Protein AF-A0A256Z730-F1 (afdb_monomer_lite)

Foldseek 3Di:
DDDDPPVVVVVVVVVVVVVVVVVVVPPPPCPPPPPQPAAQWDWVVPVDQEDEFEPKDWPDFLLDQDDPDDDQDFDWDQDPVGDTDRDRDPDPDDDDDDDDDPPPSQRAQWIWMDGPVWKIKIKRHDCVSSQWQKKWKKKWKWFAPDALVQFPDWDDDPPWIWTQGPVRDIDTIDTPDIHIYIQGHIWMWMKGFASGMKMKMWMWTAGPVRDIDIDIDIDHRIDTPITTRDPSHYYHYDD

Radius of gyration: 25.44 Å; chains: 1; bounding box: 56×88×53 Å

Secondary structure (DSSP, 8-state):
----SSHHHHHHHHHHHHHHHHHHHH-----------EES-EEESTT--EE--BS-EEEEETTSPPP---------EEPTTS-EE-----------S--S-TT-----SEEEEEETTTEEEEEE--TTTTTEEEEEEEEEEEE-SS-GGGEEEEEEETTEEEEEETTS-EEEPEEEEEEEEEESS-EEEEEEEEEEEEEEEEEEEEETTS-EEEEEEEEEEEEEEEEEESTT-EE--B-

Structure (mmCIF, N/CA/C/O backbone):
data_AF-A0A256Z730-F1
#
_entry.id   AF-A0A256Z730-F1
#
loop_
_atom_site.group_PDB
_atom_site.id
_atom_site.type_symbol
_atom_site.label_atom_id
_atom_site.label_alt_id
_atom_site.label_comp_id
_atom_site.label_asym_id
_atom_site.label_entity_id
_atom_site.label_seq_id
_atom_site.pdbx_PDB_ins_code
_atom_site.Cartn_x
_atom_site.Cartn_y
_atom_site.Cartn_z
_atom_site.occupancy
_atom_site.B_iso_or_equiv
_atom_site.auth_seq_id
_atom_site.auth_comp_id
_atom_site.auth_asym_id
_atom_site.auth_atom_id
_atom_site.pdbx_PDB_model_num
ATOM 1 N N . MET A 1 1 ? 39.102 67.933 14.658 1.00 46.78 1 MET A N 1
ATOM 2 C CA . MET A 1 1 ? 37.916 67.490 13.884 1.00 46.78 1 MET A CA 1
ATOM 3 C C . MET A 1 1 ? 38.359 66.491 12.827 1.00 46.78 1 MET A C 1
ATOM 5 O O . MET A 1 1 ? 39.204 66.878 12.034 1.00 46.78 1 MET A O 1
ATOM 9 N N . LYS A 1 2 ? 37.808 65.265 12.838 1.00 46.75 2 LYS A N 1
ATOM 10 C CA . LYS A 1 2 ? 37.650 64.299 11.716 1.00 46.75 2 LYS A CA 1
ATOM 11 C C . LYS A 1 2 ? 37.815 62.847 12.193 1.00 46.75 2 LYS A C 1
ATOM 13 O O . LYS A 1 2 ? 38.790 62.191 11.877 1.00 46.75 2 LYS A O 1
ATOM 18 N N . TYR A 1 3 ? 36.817 62.353 12.919 1.00 44.09 3 TYR A N 1
ATOM 19 C CA . TYR A 1 3 ? 36.478 60.926 12.969 1.00 44.09 3 TYR A CA 1
ATOM 20 C C . TYR A 1 3 ? 34.961 60.837 13.143 1.00 44.09 3 TYR A C 1
ATOM 22 O O . TYR A 1 3 ? 34.456 60.729 14.254 1.00 44.09 3 TYR A O 1
ATOM 30 N N . LYS A 1 4 ? 34.210 61.013 12.050 1.00 47.47 4 LYS A N 1
ATOM 31 C CA . LYS A 1 4 ? 32.749 60.816 12.064 1.00 47.47 4 LYS A CA 1
ATOM 32 C C . LYS A 1 4 ? 32.175 60.198 10.786 1.00 47.47 4 LYS A C 1
ATOM 34 O O . LYS A 1 4 ? 30.964 60.191 10.623 1.00 47.47 4 LYS A O 1
ATOM 39 N N . THR A 1 5 ? 33.008 59.632 9.910 1.00 51.56 5 THR A N 1
ATOM 40 C CA . THR A 1 5 ? 32.547 59.231 8.564 1.00 51.56 5 THR A CA 1
ATOM 41 C C . THR A 1 5 ? 32.758 57.758 8.207 1.00 51.56 5 THR A C 1
ATOM 43 O O . THR A 1 5 ? 32.550 57.396 7.059 1.00 51.56 5 THR A O 1
ATOM 46 N N . ILE A 1 6 ? 33.131 56.887 9.155 1.00 50.41 6 ILE A N 1
ATOM 47 C CA . ILE A 1 6 ? 33.360 55.453 8.855 1.00 50.41 6 ILE A CA 1
ATOM 48 C C . ILE A 1 6 ? 32.321 54.525 9.517 1.00 50.41 6 ILE A C 1
ATOM 50 O O . ILE A 1 6 ? 32.085 53.428 9.027 1.00 50.41 6 ILE A O 1
ATOM 54 N N . ALA A 1 7 ? 31.592 54.974 10.544 1.00 47.31 7 ALA A N 1
ATOM 55 C CA . ALA A 1 7 ? 30.603 54.127 11.229 1.00 47.31 7 ALA A CA 1
ATOM 56 C C . ALA A 1 7 ? 29.232 54.026 10.522 1.00 47.31 7 ALA A C 1
ATOM 58 O O . ALA A 1 7 ? 28.457 53.126 10.820 1.00 47.31 7 ALA A O 1
ATOM 59 N N . ILE A 1 8 ? 28.917 54.930 9.586 1.00 49.28 8 ILE A N 1
ATOM 60 C CA . ILE A 1 8 ? 27.605 54.949 8.906 1.00 49.28 8 ILE A CA 1
ATOM 61 C C . ILE A 1 8 ? 27.566 53.934 7.748 1.00 49.28 8 ILE A C 1
ATOM 63 O O . ILE A 1 8 ? 26.514 53.380 7.445 1.00 49.28 8 ILE A O 1
ATOM 67 N N . SER A 1 9 ? 28.722 53.630 7.146 1.00 53.44 9 SER A N 1
ATOM 68 C CA . SER A 1 9 ? 28.821 52.730 5.988 1.00 53.44 9 SER A CA 1
ATOM 69 C C . SER A 1 9 ? 28.565 51.264 6.354 1.00 53.44 9 SER A C 1
ATOM 71 O O . SER A 1 9 ? 27.817 50.573 5.669 1.00 53.44 9 SER A O 1
ATOM 73 N N . THR A 1 10 ? 29.108 50.790 7.479 1.00 54.19 10 THR A N 1
ATOM 74 C CA . THR A 1 10 ? 28.955 49.387 7.899 1.00 54.19 10 THR A CA 1
ATOM 75 C C . THR A 1 10 ? 27.554 49.078 8.416 1.00 54.19 10 THR A C 1
ATOM 77 O O . THR A 1 10 ? 27.024 48.007 8.131 1.00 54.19 10 THR A O 1
ATOM 80 N N . VAL A 1 11 ? 26.919 50.024 9.115 1.00 57.00 11 VAL A N 1
ATOM 81 C CA . VAL A 1 11 ? 25.537 49.869 9.594 1.00 57.00 11 VAL A CA 1
ATOM 82 C C . VAL A 1 11 ? 24.549 49.925 8.428 1.00 57.00 11 VAL A C 1
ATOM 84 O O . VAL A 1 11 ? 23.643 49.100 8.369 1.00 57.00 11 VAL A O 1
ATOM 87 N N . ALA A 1 12 ? 24.753 50.819 7.453 1.00 57.66 12 ALA A N 1
ATOM 88 C CA . ALA A 1 12 ? 23.926 50.858 6.248 1.00 57.66 12 ALA A CA 1
ATOM 89 C C . ALA A 1 12 ? 24.064 49.576 5.409 1.00 57.66 12 ALA A C 1
ATOM 91 O O . ALA A 1 12 ? 23.061 49.063 4.918 1.00 57.66 12 ALA A O 1
ATOM 92 N N . LEU A 1 13 ? 25.275 49.016 5.300 1.00 56.59 13 LEU A N 1
ATOM 93 C CA . LEU A 1 13 ? 25.513 47.759 4.586 1.00 56.59 13 LEU A CA 1
ATOM 94 C C . LEU A 1 13 ? 24.851 46.562 5.289 1.00 56.59 13 LEU A C 1
ATOM 96 O O . LEU A 1 13 ? 24.272 45.717 4.616 1.00 56.59 13 LEU A O 1
ATOM 100 N N . LEU A 1 14 ? 24.882 46.519 6.626 1.00 57.41 14 LEU A N 1
ATOM 101 C CA . LEU A 1 14 ? 24.212 45.488 7.430 1.00 57.41 14 LEU A CA 1
ATOM 102 C C . LEU A 1 14 ? 22.683 45.580 7.362 1.00 57.41 14 LEU A C 1
ATOM 104 O O . LEU A 1 14 ? 22.010 44.558 7.294 1.00 57.41 14 LEU A O 1
ATOM 108 N N . VAL A 1 15 ? 22.120 46.789 7.351 1.00 60.12 15 VAL A N 1
ATOM 109 C CA . VAL A 1 15 ? 20.670 46.977 7.199 1.00 60.12 15 VAL A CA 1
ATOM 110 C C . VAL A 1 15 ? 20.228 46.611 5.780 1.00 60.12 15 VAL A C 1
ATOM 112 O O . VAL A 1 15 ? 19.200 45.961 5.613 1.00 60.12 15 VAL A O 1
ATOM 115 N N . LEU A 1 16 ? 21.024 46.941 4.758 1.00 58.66 16 LEU A N 1
ATOM 116 C CA . LEU A 1 16 ? 20.715 46.588 3.373 1.00 58.66 16 LEU A CA 1
ATOM 117 C C . LEU A 1 16 ? 20.786 45.071 3.133 1.00 58.66 16 LEU A C 1
ATOM 119 O O . LEU A 1 16 ? 19.913 44.525 2.462 1.00 58.66 16 LEU A O 1
ATOM 123 N N . THR A 1 17 ? 21.763 44.366 3.715 1.00 58.41 17 THR A N 1
ATOM 124 C CA . THR A 1 17 ? 21.818 42.897 3.639 1.00 58.41 17 THR A CA 1
ATOM 125 C C . THR A 1 17 ? 20.677 42.244 4.411 1.00 58.41 17 THR A C 1
ATOM 127 O O . THR A 1 17 ? 20.104 41.279 3.912 1.00 58.41 17 THR A O 1
ATOM 130 N N . LEU A 1 18 ? 20.265 42.791 5.560 1.00 54.62 18 LEU A N 1
ATOM 131 C CA . LEU A 1 18 ? 19.100 42.290 6.297 1.00 54.62 18 LEU A CA 1
ATOM 132 C C . LEU A 1 18 ? 17.792 42.486 5.512 1.00 54.62 18 LEU A C 1
ATOM 134 O O . LEU A 1 18 ? 16.937 41.601 5.519 1.00 54.62 18 LEU A O 1
ATOM 138 N N . ILE A 1 19 ? 17.648 43.607 4.795 1.00 57.28 19 ILE A N 1
ATOM 139 C CA . ILE A 1 19 ? 16.495 43.887 3.922 1.00 57.28 19 ILE A CA 1
ATOM 140 C C . ILE A 1 19 ? 16.489 42.953 2.706 1.00 57.28 19 ILE A C 1
ATOM 142 O O . ILE A 1 19 ? 15.439 42.437 2.345 1.00 57.28 19 ILE A O 1
ATOM 146 N N . ILE A 1 20 ? 17.645 42.669 2.101 1.00 57.22 20 ILE A N 1
ATOM 147 C CA . ILE A 1 20 ? 17.745 41.726 0.975 1.00 57.22 20 ILE A CA 1
ATOM 148 C C . ILE A 1 20 ? 17.454 40.290 1.432 1.00 57.22 20 ILE A C 1
ATOM 150 O O . ILE A 1 20 ? 16.717 39.582 0.752 1.00 57.22 20 ILE A O 1
ATOM 154 N N . VAL A 1 21 ? 17.953 39.869 2.600 1.00 52.44 21 VAL A N 1
ATOM 155 C CA . VAL A 1 21 ? 17.652 38.544 3.168 1.00 52.44 21 VAL A CA 1
ATOM 156 C C . VAL A 1 21 ? 16.172 38.435 3.530 1.00 52.44 21 VAL A C 1
ATOM 158 O O . VAL A 1 21 ? 15.560 37.417 3.227 1.00 52.44 21 VAL A O 1
ATOM 161 N N . THR A 1 22 ? 15.552 39.475 4.093 1.00 51.75 22 THR A N 1
ATOM 162 C CA . THR A 1 22 ? 14.108 39.460 4.388 1.00 51.75 22 THR A CA 1
ATOM 163 C C . THR A 1 22 ? 13.237 39.559 3.135 1.00 51.75 22 THR A C 1
ATOM 165 O O . THR A 1 22 ? 12.213 38.885 3.090 1.00 51.75 22 THR A O 1
ATOM 168 N N . LEU A 1 23 ? 13.644 40.284 2.084 1.00 45.38 23 LEU A N 1
ATOM 169 C CA . LEU A 1 23 ? 12.932 40.279 0.797 1.00 45.38 23 LEU 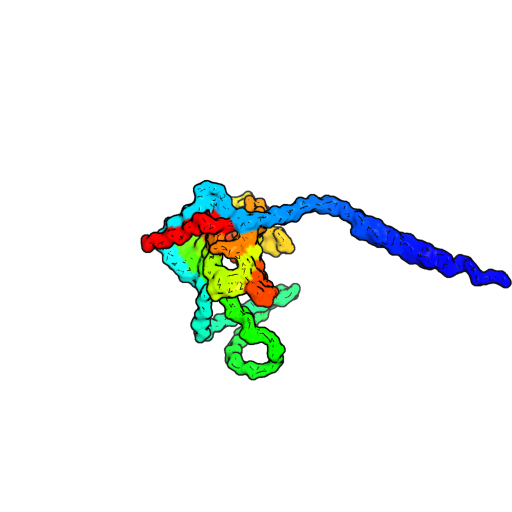A CA 1
ATOM 170 C C . LEU A 1 23 ? 13.066 38.938 0.062 1.00 45.38 23 LEU A C 1
ATOM 172 O O . LEU A 1 23 ? 12.069 38.462 -0.468 1.00 45.38 23 LEU A O 1
ATOM 176 N N . LEU A 1 24 ? 14.244 38.304 0.069 1.00 45.72 24 LEU A N 1
ATOM 177 C CA . LEU A 1 24 ? 14.454 36.974 -0.526 1.00 45.72 24 LEU A CA 1
ATOM 178 C C . LEU A 1 24 ? 13.774 35.855 0.278 1.00 45.72 24 LEU A C 1
ATOM 180 O O . LEU A 1 24 ? 13.387 34.843 -0.297 1.00 45.72 24 LEU A O 1
ATOM 184 N N . SER A 1 25 ? 13.587 36.049 1.586 1.00 43.28 25 SER A N 1
ATOM 185 C CA . SER A 1 25 ? 12.808 35.137 2.437 1.00 43.28 25 SER A CA 1
ATOM 186 C C . SER A 1 25 ? 11.291 35.330 2.295 1.00 43.28 25 SER A C 1
ATOM 188 O O . SER A 1 25 ? 10.542 34.403 2.584 1.00 43.28 25 SER A O 1
ATOM 190 N N . ASN A 1 26 ? 10.830 36.511 1.851 1.00 36.03 26 ASN A N 1
ATOM 191 C CA . ASN A 1 26 ? 9.407 36.827 1.638 1.00 36.03 26 ASN A CA 1
ATOM 192 C C . ASN A 1 26 ? 8.955 36.721 0.179 1.00 36.03 26 ASN A C 1
ATOM 194 O O . ASN A 1 26 ? 7.754 36.751 -0.095 1.00 36.03 26 ASN A O 1
ATOM 198 N N . THR A 1 27 ? 9.871 36.538 -0.769 1.00 33.91 27 THR A N 1
ATOM 199 C CA . THR A 1 27 ? 9.520 35.948 -2.055 1.00 33.91 27 THR A CA 1
ATOM 200 C C . THR A 1 27 ? 9.245 34.468 -1.835 1.00 33.91 27 THR A C 1
ATOM 202 O O . THR A 1 27 ? 10.110 33.620 -2.041 1.00 33.91 27 THR A O 1
ATOM 205 N N . SER A 1 28 ? 8.010 34.172 -1.427 1.00 32.53 28 SER A N 1
ATOM 206 C CA . SER A 1 28 ? 7.320 32.942 -1.798 1.00 32.53 28 SER A CA 1
ATOM 207 C C . SER A 1 28 ? 7.431 32.817 -3.317 1.00 32.53 28 SER A C 1
ATOM 209 O O . SER A 1 28 ? 6.581 33.301 -4.068 1.00 32.53 28 SER A O 1
ATOM 211 N N . LEU A 1 29 ? 8.529 32.219 -3.783 1.00 33.34 29 LEU A N 1
ATOM 212 C CA . LEU A 1 29 ? 8.567 31.593 -5.087 1.00 33.34 29 LEU A CA 1
ATOM 213 C C . LEU A 1 29 ? 7.397 30.622 -5.036 1.00 33.34 29 LEU A C 1
ATOM 215 O O . LEU A 1 29 ? 7.392 29.736 -4.187 1.00 33.34 29 LEU A O 1
ATOM 219 N N . ASN A 1 30 ? 6.384 30.874 -5.859 1.00 33.28 30 ASN A N 1
ATOM 220 C CA . ASN A 1 30 ? 5.235 30.003 -6.037 1.00 33.28 30 ASN A CA 1
ATOM 221 C C . ASN A 1 30 ? 5.737 28.617 -6.465 1.00 33.28 30 ASN A C 1
ATOM 223 O O . ASN A 1 30 ? 5.751 28.280 -7.648 1.00 33.28 30 ASN A O 1
ATOM 227 N N . THR A 1 31 ? 6.166 27.806 -5.505 1.00 31.50 31 THR A N 1
ATOM 228 C CA . THR A 1 31 ? 5.991 26.372 -5.575 1.00 31.50 31 THR A CA 1
ATOM 229 C C . THR A 1 31 ? 4.489 26.179 -5.714 1.00 31.50 31 THR A C 1
ATOM 231 O O . THR A 1 31 ? 3.727 26.774 -4.944 1.00 31.50 31 THR A O 1
ATOM 234 N N . PRO A 1 32 ? 4.020 25.434 -6.727 1.00 32.50 32 PRO A N 1
ATOM 235 C CA . PRO A 1 32 ? 2.618 25.081 -6.759 1.00 32.50 32 PRO A CA 1
ATOM 236 C C . PRO A 1 32 ? 2.335 24.434 -5.408 1.00 32.50 32 PRO A C 1
ATOM 238 O O . PRO A 1 32 ? 3.072 23.540 -4.991 1.00 32.50 32 PRO A O 1
ATOM 241 N N . ASN A 1 33 ? 1.334 24.951 -4.696 1.00 34.59 33 ASN A N 1
ATOM 242 C CA . ASN A 1 33 ? 0.735 24.242 -3.584 1.00 34.59 33 ASN A CA 1
ATOM 243 C C . ASN A 1 33 ? 0.405 22.839 -4.110 1.00 34.59 33 ASN A C 1
ATOM 245 O O . ASN A 1 33 ? -0.638 22.638 -4.732 1.00 34.59 33 ASN A O 1
ATOM 249 N N . GLU A 1 34 ? 1.283 21.864 -3.866 1.00 39.31 34 GLU A N 1
ATOM 250 C CA . GLU A 1 34 ? 0.874 20.486 -3.663 1.00 39.31 34 GLU A CA 1
ATOM 251 C C . GLU A 1 34 ? 0.029 20.533 -2.394 1.00 39.31 34 GLU A C 1
ATOM 253 O O . GLU A 1 34 ? 0.491 20.231 -1.296 1.00 39.31 34 GLU A O 1
ATOM 258 N N . GLY A 1 35 ? -1.204 21.026 -2.526 1.00 34.59 35 GLY A N 1
ATOM 259 C CA . GLY A 1 35 ? -2.207 20.837 -1.507 1.00 34.59 35 GLY A CA 1
ATOM 260 C C . GLY A 1 35 ? -2.276 19.336 -1.316 1.00 34.59 35 GLY A C 1
ATOM 261 O O . GLY A 1 35 ? -2.732 18.622 -2.207 1.00 34.59 35 GLY A O 1
ATOM 262 N N . SER A 1 36 ? -1.753 18.838 -0.196 1.00 45.81 36 SER A N 1
ATOM 263 C CA . SER A 1 36 ? -2.068 17.488 0.223 1.00 45.81 36 SER A CA 1
ATOM 264 C C . SER A 1 36 ? -3.560 17.520 0.516 1.00 45.81 36 SER A C 1
ATOM 266 O O . SER A 1 36 ? -3.983 17.923 1.600 1.00 45.81 36 SER A O 1
ATOM 268 N N . CYS A 1 37 ? -4.371 17.195 -0.485 1.00 56.97 37 CYS A N 1
ATOM 269 C CA . CYS A 1 37 ? -5.758 16.854 -0.264 1.00 56.97 37 CYS A CA 1
ATOM 270 C C . CYS A 1 37 ? -5.715 15.610 0.620 1.00 56.97 37 CYS A C 1
ATOM 272 O O . CYS A 1 37 ? -5.462 14.507 0.142 1.00 56.97 37 CYS A O 1
ATOM 274 N N . SER A 1 38 ? -5.814 15.827 1.929 1.00 64.19 38 SER A N 1
ATOM 275 C CA . SER A 1 38 ? -6.042 14.760 2.883 1.00 64.19 38 SER A CA 1
ATOM 276 C C . SER A 1 38 ? -7.504 14.389 2.742 1.00 64.19 38 SER A C 1
ATOM 278 O O . SER A 1 38 ? -8.371 15.247 2.900 1.00 64.19 38 SER A O 1
ATOM 280 N N . PHE A 1 39 ? -7.766 13.139 2.399 1.00 80.69 39 PHE A N 1
ATOM 281 C CA . PHE A 1 39 ? -9.123 12.620 2.313 1.00 80.69 39 PHE A CA 1
ATOM 282 C C . PHE A 1 39 ? -9.490 11.938 3.630 1.00 80.69 39 PHE A C 1
ATOM 284 O O . PHE A 1 39 ? -8.641 11.287 4.239 1.00 80.69 39 PHE A O 1
ATOM 291 N N . ASP A 1 40 ? -10.742 12.069 4.057 1.00 81.62 40 ASP A N 1
ATOM 292 C CA . ASP A 1 40 ? -11.248 11.367 5.246 1.00 81.62 40 ASP A CA 1
ATOM 293 C C . ASP A 1 40 ? -11.648 9.919 4.934 1.00 81.62 40 ASP A C 1
ATOM 295 O O . ASP A 1 40 ? -11.699 9.077 5.826 1.00 81.62 40 ASP A O 1
ATOM 299 N N . SER A 1 41 ? -11.889 9.610 3.657 1.00 84.50 41 SER A N 1
ATOM 300 C CA . SER A 1 41 ? -12.022 8.243 3.168 1.00 84.50 41 SER A CA 1
ATOM 301 C C . SER A 1 41 ? -11.520 8.103 1.732 1.00 84.50 41 SER A C 1
ATOM 303 O O . SER A 1 41 ? -11.412 9.082 0.988 1.00 84.50 41 SER A O 1
ATOM 305 N N . LEU A 1 42 ? -11.164 6.877 1.340 1.00 88.94 42 LEU A N 1
ATOM 306 C CA . LEU A 1 42 ? -10.723 6.567 -0.022 1.00 88.94 42 LEU A CA 1
ATOM 307 C C . LEU A 1 42 ? -11.256 5.211 -0.476 1.00 88.94 42 LEU A C 1
ATOM 309 O O . LEU A 1 42 ? -10.948 4.186 0.127 1.00 88.94 42 LEU A O 1
ATOM 313 N N . ILE A 1 43 ? -11.986 5.212 -1.590 1.00 89.06 43 ILE A N 1
ATOM 314 C CA . ILE A 1 43 ? -12.423 4.006 -2.295 1.00 89.06 43 ILE A CA 1
ATOM 315 C C . ILE A 1 43 ? -11.879 4.082 -3.724 1.00 89.06 43 ILE A C 1
ATOM 317 O O . ILE A 1 43 ? -12.167 5.026 -4.462 1.00 89.06 43 ILE A O 1
ATOM 321 N N . TYR A 1 44 ? -11.072 3.098 -4.110 1.00 88.75 44 TYR A N 1
ATOM 322 C CA . TYR A 1 44 ? -10.449 3.005 -5.424 1.00 88.75 44 TYR A CA 1
ATOM 323 C C . TYR A 1 44 ? -10.491 1.558 -5.931 1.00 88.75 44 TYR A C 1
ATOM 325 O O . TYR A 1 44 ? -9.956 0.687 -5.248 1.00 88.75 44 TYR A O 1
ATOM 333 N N . PRO A 1 45 ? -11.049 1.295 -7.125 1.00 84.75 45 PRO A N 1
ATOM 334 C CA . PRO A 1 45 ? -11.922 2.198 -7.883 1.00 84.75 45 PRO A CA 1
ATOM 335 C C . PRO A 1 45 ? -13.214 2.518 -7.101 1.00 84.75 45 PRO A C 1
ATOM 337 O O . PRO A 1 45 ? -13.627 1.758 -6.232 1.00 84.75 45 PRO A O 1
ATOM 340 N N . SER A 1 46 ? -13.859 3.657 -7.380 1.00 82.00 46 SER A N 1
ATOM 341 C CA . SER A 1 46 ? -14.940 4.235 -6.548 1.00 82.00 46 SER A CA 1
ATOM 342 C C . SER A 1 46 ? -16.214 3.387 -6.404 1.00 82.00 46 SER A C 1
ATOM 344 O O . SER A 1 46 ? -17.094 3.727 -5.619 1.00 82.00 46 SER A O 1
ATOM 346 N N . ASN A 1 47 ? -16.334 2.293 -7.153 1.00 80.94 47 ASN A N 1
ATOM 347 C CA . ASN A 1 47 ? -17.487 1.396 -7.179 1.00 80.94 47 ASN A CA 1
ATOM 348 C C . ASN A 1 47 ? -17.285 0.092 -6.387 1.00 80.94 47 ASN A C 1
ATOM 350 O O . ASN A 1 47 ? -18.181 -0.749 -6.390 1.00 80.94 47 ASN A O 1
ATOM 354 N N . THR A 1 48 ? -16.136 -0.107 -5.739 1.00 82.12 48 THR A N 1
ATOM 355 C CA . THR A 1 48 ? -15.804 -1.375 -5.070 1.00 82.12 48 THR A CA 1
ATOM 356 C C . THR A 1 48 ? -15.500 -1.175 -3.591 1.00 82.12 48 THR A C 1
ATOM 358 O O . THR A 1 48 ? -14.406 -0.747 -3.224 1.00 82.12 48 THR A O 1
ATOM 361 N N . THR A 1 49 ? -16.459 -1.530 -2.736 1.00 83.50 49 THR A N 1
ATOM 362 C CA . THR A 1 49 ? -16.336 -1.453 -1.267 1.00 83.50 49 THR A CA 1
ATOM 363 C C . THR A 1 49 ? -16.208 -2.817 -0.591 1.00 83.50 49 THR A C 1
ATOM 365 O O . THR A 1 49 ? -15.782 -2.914 0.563 1.00 83.50 49 THR A O 1
ATOM 368 N N . THR A 1 50 ? -16.522 -3.885 -1.318 1.00 83.75 50 THR A N 1
ATOM 369 C CA . THR A 1 50 ? -16.444 -5.266 -0.843 1.00 83.75 50 THR A CA 1
ATOM 370 C C . THR A 1 50 ? -15.450 -6.042 -1.688 1.00 83.75 50 THR A C 1
ATOM 372 O O . THR A 1 50 ? -15.414 -5.882 -2.910 1.00 83.75 50 THR A O 1
ATOM 375 N N . ILE A 1 51 ? -14.650 -6.883 -1.040 1.00 84.94 51 ILE A N 1
ATOM 376 C CA . ILE A 1 51 ? -13.805 -7.860 -1.717 1.00 84.94 51 ILE A CA 1
ATOM 377 C C . ILE A 1 51 ? -13.857 -9.195 -0.980 1.00 84.94 51 ILE A C 1
ATOM 379 O O . ILE A 1 51 ? -13.815 -9.247 0.252 1.00 84.94 51 ILE A O 1
ATOM 383 N N . GLU A 1 52 ? -13.935 -10.265 -1.766 1.00 87.81 52 GLU A N 1
ATOM 384 C CA . GLU A 1 52 ? -14.027 -11.642 -1.284 1.00 87.81 52 GLU A CA 1
ATOM 385 C C . GLU A 1 52 ? -12.829 -12.454 -1.793 1.00 87.81 52 GLU A C 1
ATOM 387 O O . GLU A 1 52 ? -12.930 -13.156 -2.802 1.00 87.81 52 GLU A O 1
ATOM 392 N N . PRO A 1 53 ? -11.635 -12.289 -1.195 1.00 84.81 53 PRO A N 1
ATOM 393 C CA . PRO A 1 53 ? -10.484 -13.077 -1.593 1.00 84.81 53 PRO A CA 1
ATOM 394 C C . PRO A 1 53 ? -10.582 -14.506 -1.027 1.00 84.81 53 PRO A C 1
ATOM 396 O O . PRO A 1 53 ? -10.947 -14.716 0.132 1.00 84.81 53 PRO A O 1
ATOM 399 N N . THR A 1 54 ? -10.225 -15.482 -1.860 1.00 88.56 54 THR A N 1
ATOM 400 C CA . THR A 1 54 ? -10.183 -16.918 -1.534 1.00 88.56 54 THR A CA 1
ATOM 401 C C . THR A 1 54 ? -8.767 -17.363 -1.142 1.00 88.56 54 THR A C 1
ATOM 403 O O . THR A 1 54 ? -7.789 -16.649 -1.394 1.00 88.56 54 THR A O 1
ATOM 406 N N . ASP A 1 55 ? -8.649 -18.538 -0.512 1.00 88.94 55 ASP A N 1
ATOM 407 C CA . ASP A 1 55 ? -7.376 -19.196 -0.167 1.00 88.94 55 ASP A CA 1
ATOM 408 C C . ASP A 1 55 ? -6.370 -18.286 0.574 1.00 88.94 55 ASP A C 1
ATOM 410 O O . ASP A 1 55 ? -5.162 -18.290 0.305 1.00 88.94 55 ASP A O 1
ATOM 414 N N . CYS A 1 56 ? -6.858 -17.464 1.504 1.00 86.81 56 CYS A N 1
ATOM 415 C CA . CYS A 1 56 ? -6.025 -16.489 2.202 1.00 86.81 56 CYS A CA 1
ATOM 416 C C . CYS A 1 56 ? -5.272 -17.081 3.397 1.00 86.81 56 CYS A C 1
ATOM 418 O O . CYS A 1 56 ? -5.816 -17.824 4.215 1.00 86.81 56 CYS A O 1
ATOM 420 N N . ARG A 1 57 ? -4.008 -16.682 3.555 1.00 87.00 57 ARG A N 1
ATOM 421 C CA . ARG A 1 57 ? -3.155 -17.030 4.697 1.00 87.00 57 ARG A CA 1
ATOM 422 C C . ARG A 1 57 ? -2.549 -15.775 5.303 1.00 87.00 57 ARG A C 1
ATOM 424 O O . ARG A 1 57 ? -2.045 -14.920 4.579 1.00 87.00 57 ARG A O 1
ATOM 431 N N . VAL A 1 58 ? -2.562 -15.696 6.631 1.00 85.06 58 VAL A N 1
ATOM 432 C CA . VAL A 1 58 ? -1.919 -14.606 7.376 1.00 85.06 58 VAL A CA 1
ATOM 433 C C . VAL A 1 58 ? -0.403 -14.722 7.222 1.00 85.06 58 VAL A C 1
ATOM 435 O O . VAL A 1 58 ? 0.179 -15.750 7.570 1.00 85.06 58 VAL A O 1
ATOM 438 N N . LEU A 1 59 ? 0.229 -13.668 6.710 1.00 82.81 59 LEU A N 1
ATOM 439 C CA . LEU A 1 59 ? 1.683 -13.528 6.647 1.00 82.81 59 LEU A CA 1
ATOM 440 C C . LEU A 1 59 ? 2.218 -12.845 7.903 1.00 82.81 59 LEU A C 1
ATOM 442 O O . LEU A 1 59 ? 3.190 -13.301 8.503 1.00 82.81 59 LEU A O 1
ATOM 446 N N . ILE A 1 60 ? 1.571 -11.748 8.290 1.00 82.06 60 ILE A N 1
ATOM 447 C CA . ILE A 1 60 ? 1.971 -10.899 9.405 1.00 82.06 60 ILE A CA 1
ATOM 448 C C . ILE A 1 60 ? 0.712 -10.502 10.174 1.00 82.06 60 ILE A C 1
ATOM 450 O O . ILE A 1 60 ? -0.283 -10.099 9.582 1.00 82.06 60 ILE A O 1
ATOM 454 N N . ASP A 1 61 ? 0.768 -10.596 11.501 1.00 81.19 61 ASP A N 1
ATOM 455 C CA . ASP A 1 61 ? -0.258 -10.074 12.406 1.00 81.19 61 ASP A CA 1
ATOM 456 C C . ASP A 1 61 ? 0.438 -9.243 13.488 1.00 81.19 61 ASP A C 1
ATOM 458 O O . ASP A 1 61 ? 0.878 -9.768 14.512 1.00 81.19 61 ASP A O 1
ATOM 462 N N . GLU A 1 62 ? 0.573 -7.939 13.240 1.00 78.06 62 GLU A N 1
ATOM 463 C CA . GLU A 1 62 ? 1.166 -6.999 14.200 1.00 78.06 62 GLU A CA 1
ATOM 464 C C . GLU A 1 62 ? 0.150 -6.553 15.266 1.00 78.06 62 GLU A C 1
ATOM 466 O O . GLU A 1 62 ? 0.500 -5.793 16.172 1.00 78.06 62 GLU A O 1
ATOM 471 N N . THR A 1 63 ? -1.098 -7.044 15.203 1.00 75.12 63 THR A N 1
ATOM 472 C CA . THR A 1 63 ? -2.134 -6.785 16.218 1.00 75.12 63 THR A CA 1
ATOM 473 C C . THR A 1 63 ? -2.002 -7.699 17.433 1.00 75.12 63 THR A C 1
ATOM 475 O O . THR A 1 63 ? -2.743 -7.544 18.405 1.00 75.12 63 THR A O 1
ATOM 478 N N . LYS A 1 64 ? -1.069 -8.658 17.401 1.00 72.75 64 LYS A N 1
ATOM 479 C CA . LYS A 1 64 ? -0.805 -9.600 18.488 1.00 72.75 64 LYS A CA 1
ATOM 480 C C . LYS A 1 64 ? 0.649 -9.510 18.948 1.00 72.75 64 LYS A C 1
ATOM 482 O O . LYS A 1 64 ? 1.547 -9.361 18.122 1.00 72.75 64 LYS A O 1
ATOM 487 N N . PRO A 1 65 ? 0.915 -9.644 20.259 1.00 64.00 65 PRO A N 1
ATOM 488 C CA . PRO A 1 65 ? 2.281 -9.706 20.751 1.00 64.00 65 PRO A CA 1
ATOM 489 C C . PRO A 1 65 ? 2.972 -10.936 20.162 1.00 64.00 65 PRO A C 1
ATOM 491 O O . PRO A 1 65 ? 2.477 -12.059 20.286 1.00 64.00 65 PRO A O 1
ATOM 494 N N . LYS A 1 66 ? 4.121 -10.733 19.511 1.00 58.81 66 LYS A N 1
ATOM 495 C CA . LYS A 1 66 ? 4.931 -11.844 19.006 1.00 58.81 66 LYS A CA 1
ATOM 496 C C . LYS A 1 66 ? 5.391 -12.688 20.194 1.00 58.81 66 LYS A C 1
ATOM 498 O O . LYS A 1 66 ? 5.922 -12.157 21.172 1.00 58.81 66 LYS A O 1
ATOM 503 N N . LEU A 1 67 ? 5.221 -14.010 20.110 1.00 39.28 67 LEU A N 1
ATOM 504 C CA . LEU A 1 67 ? 5.945 -14.917 20.998 1.00 39.28 67 LEU A CA 1
ATOM 505 C C . LEU A 1 67 ? 7.438 -14.614 20.836 1.00 39.28 67 LEU A C 1
ATOM 507 O O . LEU A 1 67 ? 7.937 -14.557 19.712 1.00 39.28 67 LEU A O 1
ATOM 511 N N . ARG A 1 68 ? 8.142 -14.394 21.951 1.00 36.88 68 ARG A N 1
ATOM 512 C CA . ARG A 1 68 ? 9.599 -14.220 21.977 1.00 36.88 68 ARG A CA 1
ATOM 513 C C . ARG A 1 68 ? 10.265 -15.523 21.529 1.00 36.88 68 ARG A C 1
ATOM 515 O O . ARG A 1 68 ? 10.662 -16.338 22.354 1.00 36.88 68 ARG A O 1
ATOM 522 N N . ILE A 1 69 ? 10.354 -15.738 20.225 1.00 32.56 69 ILE A N 1
ATOM 523 C CA . ILE A 1 69 ? 11.137 -16.812 19.626 1.00 32.56 69 ILE A CA 1
ATOM 524 C C . ILE A 1 69 ? 12.437 -16.161 19.164 1.00 32.56 69 ILE A C 1
ATOM 526 O O . ILE A 1 69 ? 12.410 -15.184 18.419 1.00 32.56 69 ILE A O 1
ATOM 530 N N . ASN A 1 70 ? 13.570 -16.662 19.658 1.00 31.02 70 ASN A N 1
ATOM 531 C CA . ASN A 1 70 ? 14.901 -16.179 19.295 1.00 31.02 70 ASN A CA 1
ATOM 532 C C . ASN A 1 70 ? 15.132 -16.337 17.785 1.00 31.02 70 ASN A C 1
ATOM 534 O O . ASN A 1 70 ? 15.559 -17.392 17.320 1.00 31.02 70 ASN A O 1
ATOM 538 N N . THR A 1 71 ? 14.871 -15.289 17.013 1.00 30.81 71 THR A N 1
ATOM 539 C CA . THR A 1 71 ? 15.262 -15.204 15.606 1.00 30.81 71 THR A CA 1
ATOM 540 C C . THR A 1 71 ? 16.643 -14.570 15.507 1.00 30.81 71 THR A C 1
ATOM 542 O O . THR A 1 71 ? 16.859 -13.450 15.969 1.00 30.81 71 THR A O 1
ATOM 545 N N . GLN A 1 72 ? 17.594 -15.288 14.907 1.00 30.09 72 GLN A N 1
ATOM 546 C CA . GLN A 1 72 ? 18.890 -14.729 14.525 1.00 30.09 72 GLN A CA 1
ATOM 547 C C . GLN A 1 72 ? 18.684 -13.731 13.382 1.00 30.09 72 GLN A C 1
ATOM 549 O O . GLN A 1 72 ? 18.465 -14.119 12.237 1.00 30.09 72 GLN A O 1
ATOM 554 N N . THR A 1 73 ? 18.753 -12.440 13.689 1.00 30.36 73 THR A N 1
ATOM 555 C CA . THR A 1 73 ? 18.681 -11.378 12.682 1.00 30.36 73 THR A CA 1
ATOM 556 C C . THR A 1 73 ? 20.083 -11.077 12.160 1.00 30.36 73 THR A C 1
ATOM 558 O O . THR A 1 73 ? 20.958 -10.655 12.915 1.00 30.36 73 THR A O 1
ATOM 561 N N . VAL A 1 74 ? 20.311 -11.276 10.860 1.00 29.42 74 VAL A N 1
ATOM 562 C CA . VAL A 1 74 ? 21.546 -10.842 10.191 1.00 29.42 74 VAL A CA 1
ATOM 563 C C . VAL A 1 74 ? 21.392 -9.371 9.822 1.00 29.42 74 VAL A C 1
ATOM 565 O O . VAL A 1 74 ? 20.646 -9.031 8.909 1.00 29.42 74 VAL A O 1
ATOM 568 N N . VAL A 1 75 ? 22.098 -8.492 10.530 1.00 29.25 75 VAL A N 1
ATOM 569 C CA . VAL A 1 75 ? 22.162 -7.067 10.189 1.00 29.25 75 VAL A CA 1
ATOM 570 C C . VAL A 1 75 ? 23.319 -6.853 9.215 1.00 29.25 75 VAL A C 1
ATOM 572 O O . VAL A 1 75 ? 24.477 -7.108 9.546 1.00 29.25 75 VAL A O 1
ATOM 575 N N . VAL A 1 76 ? 23.012 -6.388 8.004 1.00 29.44 76 VAL A N 1
ATOM 576 C CA . VAL A 1 76 ? 24.013 -5.962 7.018 1.00 29.44 76 VAL A CA 1
ATOM 577 C C . VAL A 1 76 ? 24.120 -4.446 7.095 1.00 29.44 76 VAL A C 1
ATOM 579 O O . VAL A 1 76 ? 23.173 -3.742 6.762 1.00 29.44 76 VAL A O 1
ATOM 582 N N . ILE A 1 77 ? 25.268 -3.941 7.547 1.00 34.12 77 ILE A N 1
ATOM 583 C CA . ILE A 1 77 ? 25.547 -2.502 7.568 1.00 34.12 77 ILE A CA 1
ATOM 584 C C . ILE A 1 77 ? 26.387 -2.168 6.337 1.00 34.12 77 ILE A C 1
ATOM 586 O O . ILE A 1 77 ? 27.497 -2.683 6.178 1.00 34.12 77 ILE A O 1
ATOM 590 N N . ALA A 1 78 ? 25.855 -1.302 5.477 1.00 29.31 78 ALA A N 1
ATOM 591 C CA . ALA A 1 78 ? 26.610 -0.655 4.415 1.00 29.31 78 ALA A CA 1
ATOM 592 C C . ALA A 1 78 ? 27.157 0.674 4.949 1.00 29.31 78 ALA A C 1
ATOM 594 O O . ALA A 1 78 ? 26.395 1.526 5.404 1.00 29.31 78 ALA A O 1
ATOM 595 N N . LEU A 1 79 ? 28.479 0.838 4.935 1.00 36.31 79 LEU A N 1
ATOM 596 C CA . LEU A 1 79 ? 29.118 2.109 5.274 1.00 36.31 79 LEU A CA 1
ATOM 597 C C . LEU A 1 79 ? 29.179 3.005 4.031 1.00 36.31 79 LEU A C 1
ATOM 599 O O . LEU A 1 79 ? 29.227 2.522 2.899 1.00 36.31 79 LEU A O 1
ATOM 603 N N . THR A 1 80 ? 29.210 4.320 4.246 1.00 36.19 80 THR A N 1
ATOM 604 C CA . THR A 1 80 ? 29.151 5.371 3.209 1.00 36.19 80 THR A CA 1
ATOM 605 C C . THR A 1 80 ? 30.309 5.354 2.202 1.00 36.19 80 THR A C 1
ATOM 607 O O . THR A 1 80 ? 30.279 6.087 1.220 1.00 36.19 80 THR A O 1
ATOM 610 N N . ASN A 1 81 ? 31.312 4.499 2.407 1.00 34.59 81 ASN A N 1
ATOM 611 C CA . ASN A 1 81 ? 32.444 4.260 1.511 1.00 34.59 81 ASN A CA 1
ATOM 612 C C . ASN A 1 81 ? 32.316 2.966 0.673 1.00 34.59 81 ASN A C 1
ATOM 614 O O . ASN A 1 81 ? 33.280 2.561 0.027 1.00 34.59 81 ASN A O 1
ATOM 618 N N . GLY A 1 82 ? 31.155 2.301 0.679 1.00 35.50 82 GLY A N 1
ATOM 619 C CA . GLY A 1 82 ? 30.856 1.170 -0.209 1.00 35.50 82 GLY A CA 1
ATOM 620 C C . GLY A 1 82 ? 31.439 -0.183 0.215 1.00 35.50 82 GLY A C 1
ATOM 621 O O . GLY A 1 82 ? 31.333 -1.151 -0.534 1.00 35.50 82 GLY A O 1
ATOM 622 N N . THR A 1 83 ? 32.040 -0.300 1.403 1.00 34.38 83 THR A N 1
ATOM 623 C CA . THR A 1 83 ? 32.528 -1.592 1.917 1.00 34.38 83 THR A CA 1
ATOM 624 C C . THR A 1 83 ? 31.438 -2.318 2.717 1.00 34.38 83 THR A C 1
ATOM 626 O O . THR A 1 83 ? 30.859 -1.756 3.648 1.00 34.38 83 THR A O 1
ATOM 629 N N . ILE A 1 84 ? 31.180 -3.590 2.389 1.00 36.78 84 ILE A N 1
ATOM 630 C CA . ILE A 1 84 ? 30.251 -4.462 3.126 1.00 36.78 84 ILE A CA 1
ATOM 631 C C . ILE A 1 84 ? 31.035 -5.178 4.228 1.00 36.78 84 ILE A C 1
ATOM 633 O O . ILE A 1 84 ? 31.861 -6.045 3.943 1.00 36.78 84 ILE A O 1
ATOM 637 N N . LYS A 1 85 ? 30.768 -4.855 5.498 1.00 33.88 85 LYS A N 1
ATOM 638 C CA . LYS A 1 85 ? 31.348 -5.585 6.634 1.00 33.88 85 LYS A CA 1
ATOM 639 C C . LYS A 1 85 ? 30.309 -6.540 7.218 1.00 33.88 85 LYS A C 1
ATOM 641 O O . LYS A 1 85 ? 29.460 -6.144 8.013 1.00 33.88 85 LYS A O 1
ATOM 646 N N . LYS A 1 86 ? 30.382 -7.818 6.833 1.00 33.25 86 LYS A N 1
ATOM 647 C CA . LYS A 1 86 ? 29.588 -8.883 7.461 1.00 33.25 86 LYS A CA 1
ATOM 648 C C . LYS A 1 86 ? 30.159 -9.149 8.851 1.00 33.25 86 LYS A C 1
ATOM 650 O O . LYS A 1 86 ? 31.252 -9.693 8.973 1.00 33.25 86 LYS A O 1
ATOM 655 N N . THR A 1 87 ? 29.425 -8.766 9.887 1.00 32.56 87 THR A N 1
ATOM 656 C CA . THR A 1 87 ? 29.788 -9.097 11.268 1.00 32.56 87 THR A CA 1
ATOM 657 C C . THR A 1 87 ? 28.682 -9.972 11.837 1.00 32.56 87 THR A C 1
ATOM 659 O O . THR A 1 87 ? 27.538 -9.538 11.926 1.00 32.56 87 THR A O 1
ATOM 662 N N . THR A 1 88 ? 29.005 -11.220 12.171 1.00 30.34 88 THR A N 1
ATOM 663 C CA . THR A 1 88 ? 28.080 -12.117 12.870 1.00 30.34 88 THR A CA 1
ATOM 664 C C . THR A 1 88 ? 28.232 -11.853 14.362 1.00 30.34 88 THR A C 1
ATOM 666 O O . THR A 1 88 ? 29.168 -12.349 14.984 1.00 30.34 88 THR A O 1
ATOM 669 N N . THR A 1 89 ? 27.364 -11.033 14.944 1.00 30.06 89 THR A N 1
ATOM 670 C CA . THR A 1 89 ? 27.315 -10.849 16.398 1.00 30.06 89 THR A CA 1
ATOM 671 C C . THR A 1 89 ? 26.255 -11.768 16.987 1.00 30.06 89 THR A C 1
ATOM 673 O O . THR A 1 89 ? 25.058 -11.562 16.807 1.00 30.06 89 THR A O 1
ATOM 676 N N . THR A 1 90 ? 26.694 -12.787 17.724 1.00 25.47 90 THR A N 1
ATOM 677 C CA . THR A 1 90 ? 25.821 -13.572 18.599 1.00 25.47 90 THR A CA 1
ATOM 678 C C . THR A 1 90 ? 25.466 -12.697 19.800 1.00 25.47 90 THR A C 1
ATOM 680 O O . THR A 1 90 ? 26.264 -12.542 20.721 1.00 25.47 90 THR A O 1
ATOM 683 N N . SER A 1 91 ? 24.300 -12.051 19.774 1.00 28.69 91 SER A N 1
ATOM 684 C CA . SER A 1 91 ? 23.825 -11.275 20.921 1.00 28.69 91 SER A CA 1
ATOM 685 C C . SER A 1 91 ? 23.147 -12.207 21.924 1.00 28.69 91 SER A C 1
ATOM 687 O O . SER A 1 91 ? 21.987 -12.574 21.761 1.00 28.69 91 SER A O 1
ATOM 689 N N . ASN A 1 92 ? 23.875 -12.576 22.979 1.00 25.50 92 ASN A N 1
ATOM 690 C CA . ASN A 1 92 ? 23.248 -12.938 24.245 1.00 25.50 92 ASN A CA 1
ATOM 691 C C . ASN A 1 92 ? 22.874 -11.621 24.935 1.00 25.50 92 ASN A C 1
ATOM 693 O O . ASN A 1 92 ? 23.748 -10.913 25.433 1.00 25.50 92 ASN A O 1
ATOM 697 N N . ARG A 1 93 ? 21.588 -11.250 24.915 1.00 26.97 93 ARG A N 1
ATOM 698 C CA . ARG A 1 93 ? 21.098 -10.081 25.657 1.00 26.97 93 ARG A CA 1
ATOM 699 C C . ARG A 1 93 ? 21.222 -10.353 27.159 1.00 26.97 93 ARG A C 1
ATOM 701 O O . ARG A 1 93 ? 20.400 -11.064 27.727 1.00 26.97 93 ARG A O 1
ATOM 708 N N . ILE A 1 94 ? 22.215 -9.740 27.793 1.00 25.91 94 ILE A N 1
ATOM 709 C CA . ILE A 1 94 ? 22.143 -9.328 29.197 1.00 25.91 94 ILE A CA 1
ATOM 710 C C . ILE A 1 94 ? 22.335 -7.809 29.207 1.00 25.91 94 ILE A C 1
ATOM 712 O O . ILE A 1 94 ? 23.296 -7.293 28.639 1.00 25.91 94 ILE A O 1
ATOM 716 N N . ASN A 1 95 ? 21.348 -7.115 29.777 1.00 34.19 95 ASN A N 1
ATOM 717 C CA . ASN A 1 95 ? 21.248 -5.658 29.874 1.00 34.19 95 ASN A CA 1
ATOM 718 C C . ASN A 1 95 ? 22.369 -5.049 30.723 1.00 34.19 95 ASN A C 1
ATOM 720 O O . ASN A 1 95 ? 22.748 -5.642 31.729 1.00 34.19 95 ASN A O 1
ATOM 724 N N . THR A 1 96 ? 22.804 -3.840 30.342 1.00 26.53 96 THR A N 1
ATOM 725 C CA . THR A 1 96 ? 23.314 -2.699 31.152 1.00 26.53 96 THR A CA 1
ATOM 726 C C . THR A 1 96 ? 24.073 -1.771 30.179 1.00 26.53 96 THR A C 1
ATOM 728 O O . THR A 1 96 ? 24.894 -2.251 29.414 1.00 26.53 96 THR A O 1
ATOM 731 N N . VAL A 1 97 ? 23.862 -0.460 30.035 1.00 28.42 97 VAL A N 1
ATOM 732 C CA . VAL A 1 97 ? 23.120 0.581 30.756 1.00 28.42 97 VAL A CA 1
ATOM 733 C C . VAL A 1 97 ? 22.718 1.637 29.714 1.00 28.42 97 VAL A C 1
ATOM 735 O O . VAL A 1 97 ? 23.586 2.171 29.032 1.00 28.42 97 VAL A O 1
ATOM 738 N N . SER A 1 98 ? 21.424 1.915 29.577 1.00 25.42 98 SER A N 1
ATOM 739 C CA . SER A 1 98 ? 20.854 3.263 29.713 1.00 25.42 98 SER A CA 1
ATOM 740 C C . SER A 1 98 ? 19.351 3.140 29.515 1.00 25.42 98 SER A C 1
ATOM 742 O O . SER A 1 98 ? 18.863 2.855 28.424 1.00 25.42 98 SER A O 1
ATOM 744 N N . GLU A 1 99 ? 18.638 3.288 30.625 1.00 34.31 99 GLU A N 1
ATOM 745 C CA . GLU A 1 99 ? 17.208 3.549 30.690 1.00 34.31 99 GLU A CA 1
ATOM 746 C C . GLU A 1 99 ? 16.822 4.568 29.617 1.00 34.31 99 GLU A C 1
ATOM 748 O O . GLU A 1 99 ? 17.466 5.610 29.533 1.00 34.31 99 GLU A O 1
ATOM 753 N N . VAL A 1 100 ? 15.824 4.221 28.793 1.00 32.62 100 VAL A N 1
ATOM 754 C CA . VAL A 1 100 ? 14.918 5.071 27.993 1.00 32.62 100 VAL A CA 1
ATOM 755 C C . VAL A 1 100 ? 14.411 4.189 26.835 1.00 32.62 100 VAL A C 1
ATOM 757 O O . VAL A 1 100 ? 15.104 3.948 25.857 1.00 32.62 100 VAL A O 1
ATOM 760 N N . HIS A 1 101 ? 13.159 3.731 26.973 1.00 36.31 101 HIS A N 1
ATOM 761 C CA . HIS A 1 101 ? 12.307 3.043 25.978 1.00 36.31 101 HIS A CA 1
ATOM 762 C C . HIS A 1 101 ? 12.213 1.502 26.031 1.00 36.31 101 HIS A C 1
ATOM 764 O O . HIS A 1 101 ? 12.232 0.825 25.007 1.00 36.31 101 HIS A O 1
ATOM 770 N N . GLU A 1 102 ? 11.888 0.946 27.200 1.00 34.50 102 GLU A N 1
ATOM 771 C CA . GLU A 1 102 ? 11.208 -0.367 27.301 1.00 34.50 102 GLU A CA 1
ATOM 772 C C . GLU A 1 102 ? 9.770 -0.374 26.713 1.00 34.50 102 GLU A C 1
ATOM 774 O O . GLU A 1 102 ? 9.084 -1.390 26.752 1.00 34.50 102 GLU A O 1
ATOM 779 N N . GLY A 1 103 ? 9.305 0.735 26.118 1.00 39.44 103 GLY A N 1
ATOM 780 C CA . GLY A 1 103 ? 7.964 0.886 25.533 1.00 39.44 103 GLY A CA 1
ATOM 781 C C . GLY A 1 103 ? 7.862 0.748 24.004 1.00 39.44 103 GLY A C 1
ATOM 782 O O . GLY A 1 103 ? 6.843 1.158 23.448 1.00 39.44 103 GLY A O 1
ATOM 783 N N . MET A 1 104 ? 8.891 0.248 23.299 1.00 47.44 104 MET A N 1
ATOM 784 C CA . MET A 1 104 ? 8.937 0.280 21.819 1.00 47.44 104 MET A CA 1
ATOM 785 C C . MET A 1 104 ? 8.152 -0.829 21.089 1.00 47.44 104 MET A C 1
ATOM 787 O O . MET A 1 104 ? 7.871 -0.670 19.896 1.00 47.44 104 MET A O 1
ATOM 791 N N . ASP A 1 105 ? 7.710 -1.885 21.775 1.00 55.84 105 ASP A N 1
ATOM 792 C CA . ASP A 1 105 ? 6.938 -2.988 21.172 1.00 55.84 105 ASP A CA 1
ATOM 793 C C . ASP A 1 105 ? 5.421 -2.711 21.201 1.00 55.84 105 ASP A C 1
ATOM 795 O O . ASP A 1 105 ? 4.621 -3.512 21.683 1.00 55.84 105 ASP A O 1
ATOM 799 N N . ARG A 1 106 ? 4.998 -1.535 20.714 1.00 67.81 106 ARG A N 1
ATOM 800 C CA . ARG A 1 106 ? 3.567 -1.245 20.518 1.00 67.81 106 ARG A CA 1
ATOM 801 C C . ARG A 1 106 ? 3.053 -1.958 19.272 1.00 67.81 106 ARG A C 1
ATOM 803 O O . ARG A 1 106 ? 3.627 -1.794 18.191 1.00 67.81 106 ARG A O 1
ATOM 810 N N . LEU A 1 107 ? 1.967 -2.705 19.463 1.00 76.19 107 LEU A N 1
ATOM 811 C CA . LEU A 1 107 ? 1.220 -3.403 18.419 1.00 76.19 107 LEU A CA 1
ATOM 812 C C . LEU A 1 107 ? 0.755 -2.423 17.341 1.00 76.19 107 LEU A C 1
ATOM 814 O O . LEU A 1 107 ? 0.428 -1.271 17.637 1.00 76.19 107 LEU A O 1
ATOM 818 N N . LEU A 1 108 ? 0.721 -2.884 16.095 1.00 82.94 108 LEU A N 1
ATOM 819 C CA . LEU A 1 108 ? 0.251 -2.097 14.961 1.00 82.94 108 LEU A CA 1
ATOM 820 C C . LEU A 1 108 ? -1.127 -2.615 14.534 1.00 82.94 108 LEU A C 1
ATOM 822 O O . LEU A 1 108 ? -1.367 -3.818 14.592 1.00 82.94 108 LEU A O 1
ATOM 826 N N . PRO A 1 109 ? -2.030 -1.744 14.061 1.00 87.00 109 PRO A N 1
ATOM 827 C CA . PRO A 1 109 ? -3.348 -2.137 13.564 1.00 87.00 109 PRO A CA 1
ATOM 828 C C . PRO A 1 109 ? -3.275 -2.798 12.176 1.00 87.00 109 PRO A C 1
ATOM 830 O O . PRO A 1 109 ? -4.146 -2.555 11.352 1.00 87.00 109 PRO A O 1
ATOM 833 N N . ILE A 1 110 ? -2.221 -3.565 11.875 1.00 88.56 110 ILE A N 1
ATOM 834 C CA . ILE A 1 110 ? -1.970 -4.136 10.547 1.00 88.56 110 ILE A CA 1
ATOM 835 C C . ILE A 1 110 ? -1.976 -5.655 10.604 1.00 88.56 110 ILE A C 1
ATOM 837 O O . ILE A 1 110 ? -1.281 -6.265 11.423 1.00 88.56 110 ILE A O 1
ATOM 841 N N . VAL A 1 111 ? -2.714 -6.244 9.668 1.00 87.88 111 VAL A N 1
ATOM 842 C CA . VAL A 1 111 ? -2.629 -7.661 9.325 1.00 87.88 111 VAL A CA 1
ATOM 843 C C . VAL A 1 111 ? -2.383 -7.781 7.823 1.00 87.88 111 VAL A C 1
ATOM 845 O O . VAL A 1 111 ? -3.060 -7.134 7.026 1.00 87.88 111 VAL A O 1
ATOM 848 N N . GLU A 1 112 ? -1.407 -8.596 7.435 1.00 89.25 112 GLU A N 1
ATOM 849 C CA . GLU A 1 112 ? -1.087 -8.872 6.035 1.00 89.25 112 GLU A CA 1
ATOM 850 C C . GLU A 1 112 ? -1.485 -10.300 5.671 1.00 89.25 112 GLU A C 1
ATOM 852 O O . GLU A 1 112 ? -1.173 -11.253 6.394 1.00 89.25 112 GLU A O 1
ATOM 857 N N . TYR A 1 113 ? -2.122 -10.456 4.514 1.00 87.31 113 TYR A N 1
ATOM 858 C CA . TYR A 1 113 ? -2.569 -11.738 3.986 1.00 87.31 113 TYR A CA 1
ATOM 859 C C . TYR A 1 113 ? -2.031 -11.955 2.580 1.00 87.31 113 TYR A C 1
ATOM 861 O O . TYR A 1 113 ? -2.058 -11.048 1.753 1.00 87.31 113 TYR A O 1
ATOM 869 N N . THR A 1 114 ? -1.632 -13.184 2.271 1.00 89.81 114 THR A N 1
ATOM 870 C CA . THR A 1 114 ? -1.478 -13.633 0.884 1.00 89.81 114 THR A CA 1
ATOM 871 C C . THR A 1 114 ? -2.688 -14.463 0.490 1.00 89.81 114 THR A C 1
ATOM 873 O O . THR A 1 114 ? -3.102 -15.326 1.259 1.00 89.81 114 THR A O 1
ATOM 876 N N . CYS A 1 115 ? -3.260 -14.203 -0.682 1.00 85.44 115 CYS A N 1
ATOM 877 C CA . CYS A 1 115 ? -4.470 -14.865 -1.168 1.00 85.44 115 CYS A CA 1
ATOM 878 C C . CYS A 1 115 ? -4.270 -15.345 -2.604 1.00 85.44 115 CYS A C 1
ATOM 880 O O . CYS A 1 115 ? -3.682 -14.629 -3.424 1.00 85.44 115 CYS A O 1
ATOM 882 N N . ASN A 1 116 ? -4.744 -16.555 -2.915 1.00 85.69 116 ASN A N 1
ATOM 883 C CA . ASN A 1 116 ? -4.644 -17.186 -4.240 1.00 85.69 116 ASN A CA 1
ATOM 884 C C . ASN A 1 116 ? -3.236 -17.168 -4.874 1.00 85.69 116 ASN A C 1
ATOM 886 O O . ASN A 1 116 ? -3.102 -17.273 -6.087 1.00 85.69 116 ASN A O 1
ATOM 890 N N . SER A 1 117 ? -2.171 -17.005 -4.080 1.00 76.94 117 SER A N 1
ATOM 891 C CA . SER A 1 117 ? -0.778 -16.794 -4.533 1.00 76.94 117 SER A CA 1
ATOM 892 C C . SER A 1 117 ? -0.522 -15.557 -5.417 1.00 76.94 117 SER A C 1
ATOM 894 O O . SER A 1 117 ? 0.605 -15.361 -5.878 1.00 76.94 117 SER A O 1
ATOM 896 N N . GLU A 1 118 ? -1.525 -14.708 -5.644 1.00 82.12 118 GLU A N 1
ATOM 89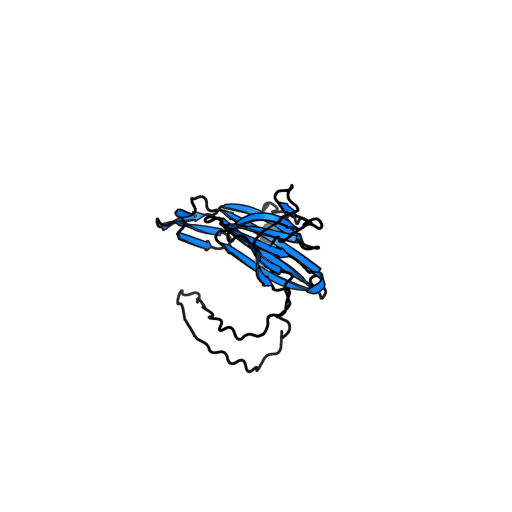7 C CA . GLU A 1 118 ? -1.444 -13.561 -6.562 1.00 82.12 118 GLU A CA 1
ATOM 898 C C . GLU A 1 118 ? -1.742 -12.221 -5.892 1.00 82.12 118 GLU A C 1
ATOM 900 O O . GLU A 1 118 ? -1.275 -11.180 -6.366 1.00 82.12 118 GLU A O 1
ATOM 905 N N . LEU A 1 119 ? -2.504 -12.245 -4.797 1.00 88.88 119 LEU A N 1
ATOM 906 C CA . LEU A 1 119 ? -2.923 -11.053 -4.077 1.00 88.88 119 LEU A CA 1
ATOM 907 C C . LEU A 1 119 ? -2.200 -10.949 -2.737 1.00 88.88 119 LEU A C 1
ATOM 909 O O . LEU A 1 119 ? -2.027 -11.937 -2.017 1.00 88.88 119 LEU A O 1
ATOM 913 N N . LEU A 1 120 ? -1.828 -9.722 -2.396 1.00 91.31 120 LEU A N 1
ATOM 914 C CA . LEU A 1 120 ? -1.393 -9.319 -1.067 1.00 91.31 120 LEU A CA 1
ATOM 915 C C . LEU A 1 120 ? -2.423 -8.326 -0.531 1.00 91.31 120 LEU A C 1
ATOM 917 O O . LEU A 1 120 ? -2.685 -7.299 -1.154 1.00 91.31 120 LEU A O 1
ATOM 921 N N . VAL A 1 121 ? -3.026 -8.639 0.608 1.00 89.56 121 VAL A N 1
ATOM 922 C CA . VAL A 1 121 ? -4.018 -7.784 1.264 1.00 89.56 121 VAL A CA 1
ATOM 923 C C . VAL A 1 121 ? -3.405 -7.223 2.534 1.00 89.56 121 VAL A C 1
ATOM 925 O O . VAL A 1 121 ? -2.907 -7.978 3.365 1.00 89.56 121 VAL A O 1
ATOM 928 N N . ILE A 1 122 ? -3.459 -5.906 2.687 1.00 91.69 122 ILE A N 1
ATOM 929 C CA . ILE A 1 122 ? -3.054 -5.194 3.898 1.00 91.69 122 ILE A CA 1
ATOM 930 C C . ILE A 1 122 ? -4.326 -4.666 4.544 1.00 91.69 122 ILE A C 1
ATOM 932 O O . ILE A 1 122 ? -4.982 -3.787 3.988 1.00 91.69 122 ILE A O 1
ATOM 936 N N . GLU A 1 123 ? -4.684 -5.214 5.698 1.00 91.19 123 GLU A N 1
ATOM 937 C CA . GLU A 1 123 ? -5.854 -4.818 6.476 1.00 91.19 123 GLU A CA 1
ATOM 938 C C . GLU A 1 123 ? -5.432 -3.873 7.607 1.00 91.19 123 GLU A C 1
ATOM 940 O O . GLU A 1 123 ? -4.579 -4.212 8.428 1.00 91.19 123 GLU A O 1
ATOM 945 N N . PHE A 1 124 ? -6.064 -2.701 7.672 1.00 90.12 124 PHE A N 1
ATOM 946 C CA . PHE A 1 124 ? -5.979 -1.767 8.790 1.00 90.12 124 PHE A CA 1
ATOM 947 C C . PHE A 1 124 ? -7.164 -2.023 9.716 1.00 90.12 124 PHE A C 1
ATOM 949 O O . PHE A 1 124 ? -8.278 -1.590 9.439 1.00 90.12 124 PHE A O 1
ATOM 956 N N . THR A 1 125 ? -6.956 -2.740 10.811 1.00 83.44 125 THR A N 1
ATOM 957 C CA . THR A 1 125 ? -8.050 -3.215 11.665 1.00 83.44 125 THR A CA 1
ATOM 958 C C . THR A 1 125 ? -7.775 -2.953 13.134 1.00 83.44 125 THR A C 1
ATOM 960 O O . THR A 1 125 ? -6.649 -2.678 13.544 1.00 83.44 125 THR A O 1
ATOM 963 N N . LYS A 1 126 ? -8.821 -3.058 13.961 1.00 76.81 126 LYS A N 1
ATOM 964 C CA . LYS A 1 126 ? -8.696 -3.091 15.429 1.00 76.81 126 LYS A CA 1
ATOM 965 C C . LYS A 1 126 ? -7.968 -1.880 16.037 1.00 76.81 126 LYS A C 1
ATOM 967 O O . LYS A 1 126 ? -7.340 -2.024 17.084 1.00 76.81 126 LYS A O 1
ATOM 972 N N . LEU A 1 127 ? -8.105 -0.685 15.450 1.00 77.06 127 LEU A N 1
ATOM 973 C CA . LEU A 1 127 ? -7.475 0.561 15.930 1.00 77.06 127 LEU A CA 1
ATOM 974 C C . LEU A 1 127 ? -7.656 0.773 17.442 1.00 77.06 127 LEU A C 1
ATOM 976 O O . LEU A 1 127 ? -6.693 1.024 18.168 1.00 77.06 127 LEU A O 1
ATOM 980 N N . ARG A 1 128 ? -8.882 0.546 17.934 1.00 72.44 128 ARG A N 1
ATOM 981 C CA . ARG A 1 128 ? -9.228 0.635 19.361 1.00 72.44 128 ARG A CA 1
ATOM 982 C C . ARG A 1 128 ? -8.480 -0.376 20.236 1.00 72.44 128 ARG A C 1
ATOM 984 O O . ARG A 1 128 ? -8.114 -0.039 21.354 1.00 72.44 128 ARG A O 1
ATOM 991 N N . HIS A 1 129 ? -8.232 -1.593 19.748 1.00 73.94 129 HIS A N 1
ATOM 992 C CA . HIS A 1 129 ? -7.539 -2.633 20.519 1.00 73.94 129 HIS A CA 1
ATOM 993 C C . HIS A 1 129 ? -6.029 -2.392 20.619 1.00 73.94 129 HIS A C 1
ATOM 995 O O . HIS A 1 129 ? -5.413 -2.821 21.589 1.00 73.94 129 HIS A O 1
ATOM 1001 N N . VAL A 1 130 ? -5.436 -1.691 19.649 1.00 76.19 130 VAL A N 1
ATOM 1002 C CA . VAL A 1 130 ? -4.004 -1.336 19.654 1.00 76.19 130 VAL A CA 1
ATOM 1003 C C . VAL A 1 130 ? -3.738 0.085 20.172 1.00 76.19 130 VAL A C 1
ATOM 1005 O O . VAL A 1 130 ? -2.628 0.597 20.047 1.00 76.19 130 VAL A O 1
ATOM 1008 N N . ASN A 1 131 ? -4.748 0.723 20.778 1.00 82.75 131 ASN A N 1
ATOM 1009 C CA . ASN A 1 131 ? -4.680 2.075 21.342 1.00 82.75 131 ASN A CA 1
ATOM 1010 C C . ASN A 1 131 ? -4.235 3.157 20.329 1.00 82.75 131 ASN A C 1
ATOM 1012 O O . ASN A 1 131 ? -3.598 4.147 20.701 1.00 82.75 131 ASN A O 1
ATOM 1016 N N . VAL A 1 132 ? -4.577 2.970 19.050 1.00 84.44 132 VAL A N 1
ATOM 1017 C CA . VAL A 1 132 ? -4.338 3.930 17.964 1.00 84.44 132 VAL A CA 1
ATOM 1018 C C . VAL A 1 132 ? -5.612 4.740 17.736 1.00 84.44 132 VAL A C 1
ATOM 1020 O O . VAL A 1 132 ? -6.686 4.173 17.544 1.00 84.44 132 VAL A O 1
ATOM 1023 N N . SER A 1 133 ? -5.489 6.066 17.756 1.00 84.19 133 SER A N 1
ATOM 1024 C CA . SER A 1 133 ? -6.599 7.001 17.562 1.00 84.19 133 SER A CA 1
ATOM 1025 C C . SER A 1 133 ? -6.862 7.304 16.092 1.00 84.19 133 SER A C 1
ATOM 1027 O O . SER A 1 133 ? -8.016 7.398 15.688 1.00 84.19 133 SER A O 1
ATOM 1029 N N . LYS A 1 134 ? -5.806 7.435 15.284 1.00 85.94 134 LYS A N 1
ATOM 1030 C CA . LYS A 1 134 ? -5.906 7.663 13.838 1.00 85.94 134 LYS A CA 1
ATOM 1031 C C . LYS A 1 134 ? -4.648 7.213 13.109 1.00 85.94 134 LYS A C 1
ATOM 1033 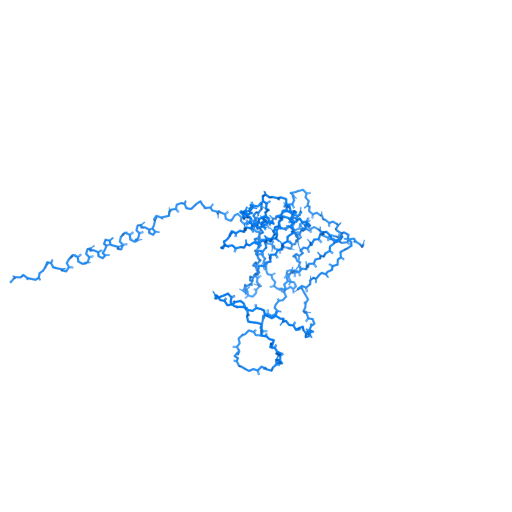O O . LYS A 1 134 ? -3.538 7.297 13.651 1.00 85.94 134 LYS A O 1
ATOM 1038 N N . ILE A 1 135 ? -4.818 6.820 11.853 1.00 89.44 135 ILE A N 1
ATOM 1039 C CA . ILE A 1 135 ? -3.721 6.595 10.914 1.00 89.44 135 ILE A CA 1
ATOM 1040 C C . ILE A 1 135 ? -3.753 7.695 9.856 1.00 89.44 135 ILE A C 1
ATOM 1042 O O . ILE A 1 135 ? -4.783 7.914 9.235 1.00 89.44 135 ILE A O 1
ATOM 1046 N N . LEU A 1 136 ? -2.623 8.350 9.608 1.00 90.38 136 LEU A N 1
ATOM 1047 C CA . LEU A 1 136 ? -2.412 9.115 8.383 1.00 90.38 136 LEU A CA 1
ATOM 1048 C C . LEU A 1 136 ? -1.606 8.245 7.418 1.00 90.38 136 LEU A C 1
ATOM 1050 O O . LEU A 1 136 ? -0.467 7.873 7.712 1.00 90.38 136 LEU A O 1
ATOM 1054 N N . LEU A 1 137 ? -2.212 7.906 6.286 1.00 92.31 137 LEU A N 1
ATOM 1055 C CA . LEU A 1 137 ? -1.677 6.982 5.300 1.00 92.31 137 LEU A CA 1
ATOM 1056 C C . LEU A 1 137 ? -1.380 7.712 3.995 1.00 92.31 137 LEU A C 1
ATOM 1058 O O . LEU A 1 137 ? -2.280 8.231 3.342 1.00 92.31 137 LEU A O 1
ATOM 1062 N N . THR A 1 138 ? -0.112 7.725 3.597 1.00 91.81 138 THR A N 1
ATOM 1063 C CA . THR A 1 138 ? 0.299 8.149 2.258 1.00 91.81 138 THR A CA 1
ATOM 1064 C C . THR A 1 138 ? 0.542 6.921 1.394 1.00 91.81 138 THR A C 1
ATOM 1066 O O . THR A 1 138 ? 1.367 6.075 1.731 1.00 91.81 138 THR A O 1
ATOM 1069 N N . ILE A 1 139 ? -0.161 6.844 0.271 1.00 94.19 139 ILE A N 1
ATOM 1070 C CA . ILE A 1 139 ? -0.107 5.742 -0.688 1.00 94.19 139 ILE A CA 1
ATOM 1071 C C . ILE A 1 139 ? 0.517 6.280 -1.963 1.00 94.19 139 ILE A C 1
ATOM 1073 O O . ILE A 1 139 ? 0.029 7.272 -2.507 1.00 94.19 139 ILE A O 1
ATOM 1077 N N . LYS A 1 140 ? 1.574 5.632 -2.449 1.00 94.44 140 LYS A N 1
ATOM 1078 C CA . LYS A 1 140 ? 2.180 5.940 -3.742 1.00 94.44 140 LYS A CA 1
ATOM 1079 C C . LYS A 1 140 ? 2.365 4.672 -4.559 1.00 94.44 140 LYS A C 1
ATOM 1081 O O . LYS A 1 140 ? 2.799 3.649 -4.034 1.00 94.44 140 LYS A O 1
ATOM 1086 N N . GLU A 1 141 ? 2.083 4.751 -5.848 1.00 94.81 141 GLU A N 1
ATOM 1087 C CA . GLU A 1 141 ? 2.400 3.701 -6.810 1.00 94.81 141 GLU A CA 1
ATOM 1088 C C . GLU A 1 141 ? 3.298 4.258 -7.904 1.00 94.81 141 GLU A C 1
ATOM 1090 O O . GLU A 1 141 ? 3.062 5.348 -8.429 1.00 94.81 141 GLU A O 1
ATOM 1095 N N . TYR A 1 142 ? 4.310 3.480 -8.265 1.00 95.06 142 TYR A N 1
ATOM 1096 C CA . TYR A 1 142 ? 5.212 3.764 -9.363 1.00 95.06 142 TYR A CA 1
ATOM 1097 C C . TYR A 1 142 ? 5.170 2.619 -10.359 1.00 95.06 142 TYR A C 1
ATOM 1099 O O . TYR A 1 142 ? 5.228 1.457 -9.970 1.00 95.06 142 TYR A O 1
ATOM 1107 N N . THR A 1 143 ? 5.146 2.941 -11.647 1.00 96.44 143 THR A N 1
ATOM 1108 C CA . THR A 1 143 ? 5.156 1.955 -12.731 1.00 96.44 143 THR A CA 1
ATOM 1109 C C . THR A 1 143 ? 6.294 2.252 -13.702 1.00 96.44 143 THR A C 1
ATOM 1111 O O . THR A 1 143 ? 6.487 3.392 -14.140 1.00 96.44 143 THR A O 1
ATOM 1114 N N . ALA A 1 144 ? 7.070 1.227 -14.052 1.00 94.44 144 ALA A N 1
ATOM 1115 C CA . ALA A 1 144 ? 8.146 1.357 -15.023 1.00 94.44 144 ALA A CA 1
ATOM 1116 C C . ALA A 1 144 ? 7.587 1.584 -16.446 1.00 94.44 144 ALA A C 1
ATOM 1118 O O . ALA A 1 144 ? 6.616 0.934 -16.841 1.00 94.44 144 ALA A O 1
ATOM 1119 N N . PRO A 1 145 ? 8.213 2.451 -17.267 1.00 94.12 145 PRO A N 1
ATOM 1120 C CA . PRO A 1 145 ? 7.761 2.751 -18.631 1.00 94.12 145 PRO A CA 1
ATOM 1121 C C . PRO A 1 145 ? 8.189 1.676 -19.653 1.00 94.12 145 PRO A C 1
ATOM 1123 O O . PRO A 1 145 ? 8.484 1.985 -20.808 1.00 94.12 145 PRO A O 1
ATOM 1126 N N . VAL A 1 146 ? 8.309 0.420 -19.220 1.00 92.25 146 VAL A N 1
ATOM 1127 C CA . VAL A 1 146 ? 8.813 -0.723 -19.998 1.00 92.25 146 VAL A CA 1
ATOM 1128 C C . VAL A 1 146 ? 8.082 -2.009 -19.604 1.00 92.25 146 VAL A C 1
ATOM 1130 O O . VAL A 1 146 ? 7.325 -2.032 -18.631 1.00 92.25 146 VAL A O 1
ATOM 1133 N N . SER A 1 147 ? 8.317 -3.089 -20.352 1.00 89.12 147 SER A N 1
ATOM 1134 C CA . SER A 1 147 ? 7.847 -4.421 -19.973 1.00 89.12 147 SER A CA 1
ATOM 1135 C C . SER A 1 147 ? 8.590 -4.934 -18.739 1.00 89.12 147 SER A C 1
ATOM 1137 O O . SER A 1 147 ? 9.791 -4.716 -18.594 1.00 89.12 147 SER A O 1
ATOM 1139 N N . GLY A 1 148 ? 7.889 -5.669 -17.872 1.00 79.62 148 GLY A N 1
ATOM 1140 C CA . GLY A 1 148 ? 8.475 -6.263 -16.666 1.00 79.62 148 GLY A CA 1
ATOM 1141 C C . GLY A 1 148 ? 9.591 -7.275 -16.947 1.00 79.62 148 GLY A C 1
ATOM 1142 O O . GLY A 1 148 ? 10.474 -7.451 -16.112 1.00 79.62 148 GLY A O 1
ATOM 1143 N N . ASN A 1 149 ? 9.585 -7.902 -18.128 1.00 88.00 149 ASN A N 1
ATOM 1144 C CA . ASN A 1 149 ? 10.599 -8.885 -18.530 1.00 88.00 149 ASN A CA 1
ATOM 1145 C C . ASN A 1 149 ? 11.955 -8.246 -18.854 1.00 88.00 149 ASN A C 1
ATOM 1147 O O . ASN A 1 149 ? 12.974 -8.925 -18.798 1.00 88.00 149 ASN A O 1
ATOM 1151 N N . ASP A 1 150 ? 11.970 -6.947 -19.155 1.00 89.44 150 ASP A N 1
ATOM 1152 C CA . ASP A 1 150 ? 13.192 -6.213 -19.487 1.00 89.44 150 ASP A CA 1
ATOM 1153 C C . ASP A 1 150 ? 13.886 -5.654 -18.234 1.00 89.44 150 ASP A C 1
ATOM 1155 O O . ASP A 1 150 ? 14.963 -5.062 -18.332 1.00 89.44 150 ASP A O 1
ATOM 1159 N N . ILE A 1 151 ? 13.268 -5.813 -17.057 1.00 87.00 151 ILE A N 1
ATOM 1160 C CA . ILE A 1 151 ? 13.699 -5.214 -15.793 1.00 87.00 151 ILE A CA 1
ATOM 1161 C C . ILE A 1 151 ? 14.673 -6.137 -15.070 1.00 87.00 151 ILE A C 1
ATOM 1163 O O . ILE A 1 151 ? 14.318 -7.243 -14.657 1.00 87.00 151 ILE A O 1
ATOM 1167 N N . LYS A 1 152 ? 15.880 -5.629 -14.820 1.00 89.19 152 LYS A N 1
ATOM 1168 C CA . LYS A 1 152 ? 16.890 -6.305 -14.005 1.00 89.19 152 LYS A CA 1
ATOM 1169 C C . LYS A 1 152 ? 16.674 -6.018 -12.521 1.00 89.19 152 LYS A C 1
ATOM 1171 O O . LYS A 1 152 ? 16.524 -6.950 -11.736 1.00 89.19 152 LYS A O 1
ATOM 1176 N N . HIS A 1 153 ? 16.641 -4.743 -12.135 1.00 88.62 153 HIS A N 1
ATOM 1177 C CA . HIS A 1 153 ? 16.363 -4.323 -10.760 1.00 88.62 153 HIS A CA 1
ATOM 1178 C C . HIS A 1 153 ? 15.865 -2.872 -10.689 1.00 88.62 153 HIS A C 1
ATOM 1180 O O . HIS A 1 153 ? 15.876 -2.144 -11.684 1.00 88.62 153 HIS A O 1
ATOM 1186 N N . PHE A 1 154 ? 15.426 -2.468 -9.499 1.00 87.81 154 PHE A N 1
ATOM 1187 C CA . PHE A 1 154 ? 14.973 -1.114 -9.185 1.00 87.81 154 PHE A CA 1
ATOM 1188 C C . PHE A 1 154 ? 16.037 -0.387 -8.359 1.00 87.81 154 PHE A C 1
ATOM 1190 O O . PHE A 1 154 ? 16.713 -1.014 -7.544 1.00 87.81 154 PHE A O 1
ATOM 1197 N N . SER A 1 155 ? 16.193 0.918 -8.569 1.00 86.69 155 SER A N 1
ATOM 1198 C CA . SER A 1 155 ? 17.128 1.765 -7.824 1.00 86.69 155 SER A CA 1
ATOM 1199 C C . SER A 1 155 ? 16.481 3.086 -7.426 1.00 86.69 155 SER A C 1
ATOM 1201 O O . SER A 1 155 ? 15.693 3.653 -8.180 1.00 86.69 155 SER A O 1
ATOM 1203 N N . GLU A 1 156 ? 16.836 3.597 -6.253 1.00 86.69 156 GLU A N 1
ATOM 1204 C CA . GLU A 1 156 ? 16.320 4.856 -5.718 1.00 86.69 156 GLU A CA 1
ATOM 1205 C C . GLU A 1 156 ? 17.447 5.888 -5.605 1.00 86.69 156 GLU A C 1
ATOM 1207 O O . GLU A 1 156 ? 18.550 5.577 -5.159 1.00 86.69 156 GLU A O 1
ATOM 1212 N N . GLU A 1 157 ? 17.175 7.117 -6.041 1.00 85.31 157 GLU A N 1
ATOM 1213 C CA . GLU A 1 157 ? 18.074 8.265 -5.917 1.00 85.31 157 GLU A CA 1
ATOM 1214 C C . GLU A 1 157 ? 17.278 9.491 -5.470 1.00 85.31 157 GLU A C 1
ATOM 1216 O O . GLU A 1 157 ? 16.542 10.099 -6.256 1.00 85.31 157 GLU A O 1
ATOM 1221 N N . GLY A 1 158 ? 17.431 9.859 -4.196 1.00 82.94 158 GLY A N 1
ATOM 1222 C CA . GLY A 1 158 ? 16.559 10.849 -3.566 1.00 82.94 158 GLY A CA 1
ATOM 1223 C C . GLY A 1 158 ? 15.107 10.372 -3.610 1.00 82.94 158 GLY A C 1
ATOM 1224 O O . GLY A 1 158 ? 14.837 9.216 -3.314 1.00 82.94 158 GLY A O 1
ATOM 1225 N N . ASP A 1 159 ? 14.194 11.237 -4.054 1.00 78.56 159 ASP A N 1
ATOM 1226 C CA . ASP A 1 159 ? 12.763 10.911 -4.177 1.00 78.56 159 ASP A CA 1
ATOM 1227 C C . ASP A 1 159 ? 12.394 10.226 -5.507 1.00 78.56 159 ASP A C 1
ATOM 1229 O O . ASP A 1 159 ? 11.217 10.021 -5.812 1.00 78.56 159 ASP A O 1
ATOM 1233 N N . LYS A 1 160 ? 13.383 9.929 -6.359 1.00 87.38 160 LYS A N 1
ATOM 1234 C CA . LYS A 1 160 ? 13.162 9.359 -7.691 1.00 87.38 160 LYS A CA 1
ATOM 1235 C C . LYS A 1 160 ? 13.478 7.875 -7.701 1.00 87.38 160 LYS A C 1
ATOM 1237 O O . LYS A 1 160 ? 14.567 7.454 -7.316 1.00 87.38 160 LYS A O 1
ATOM 1242 N N . ILE A 1 161 ? 12.554 7.103 -8.263 1.00 90.69 161 ILE A N 1
ATOM 1243 C CA . ILE A 1 161 ? 12.733 5.671 -8.479 1.00 90.69 161 ILE A CA 1
ATOM 1244 C C . ILE A 1 161 ? 13.035 5.426 -9.948 1.00 90.69 161 ILE A C 1
ATOM 1246 O O . ILE A 1 161 ? 12.336 5.905 -10.843 1.00 90.69 161 ILE A O 1
ATOM 1250 N N . TYR A 1 162 ? 14.076 4.654 -10.196 1.00 92.69 162 TYR A N 1
ATOM 1251 C CA . TYR A 1 162 ? 14.517 4.261 -11.513 1.00 92.69 162 TYR A CA 1
ATOM 1252 C C . TYR A 1 162 ? 14.469 2.748 -11.661 1.00 92.69 162 TYR A C 1
ATOM 1254 O O . TYR A 1 162 ? 14.590 1.983 -10.705 1.00 92.69 162 TYR A O 1
ATOM 1262 N N . VAL A 1 163 ? 14.348 2.322 -12.908 1.00 92.31 163 VAL A N 1
ATOM 1263 C CA . VAL A 1 163 ? 14.461 0.932 -13.313 1.00 92.31 163 VAL A CA 1
ATOM 1264 C C . VAL A 1 163 ? 15.730 0.758 -14.139 1.00 92.31 163 VAL A C 1
ATOM 1266 O O . VAL A 1 163 ? 15.959 1.509 -15.093 1.00 92.31 163 VAL A O 1
ATOM 1269 N N . GLU A 1 164 ? 16.567 -0.208 -13.766 1.00 93.00 164 GLU A N 1
ATOM 127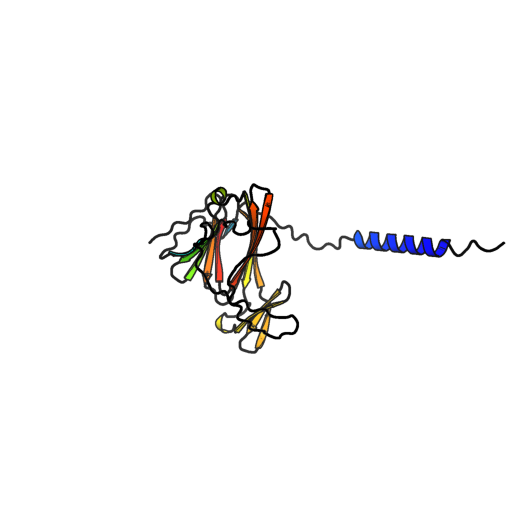0 C CA . GLU A 1 164 ? 17.684 -0.661 -14.596 1.00 93.00 164 GLU A CA 1
ATOM 1271 C C . GLU A 1 164 ? 17.218 -1.839 -15.452 1.00 93.00 164 GLU A C 1
ATOM 1273 O O . GLU A 1 164 ? 16.676 -2.833 -14.953 1.00 93.00 164 GLU A O 1
ATOM 1278 N N . LEU A 1 165 ? 17.429 -1.717 -16.758 1.00 92.19 165 LEU A N 1
ATOM 1279 C CA . LEU A 1 165 ? 17.071 -2.739 -17.728 1.00 92.19 165 LEU A CA 1
ATOM 1280 C C . LEU A 1 165 ? 18.209 -3.751 -17.900 1.00 92.19 165 LEU A C 1
ATOM 1282 O O . LEU A 1 165 ? 19.370 -3.469 -17.607 1.00 92.19 165 LEU A O 1
ATOM 1286 N N . ILE A 1 166 ? 17.897 -4.925 -18.447 1.00 91.25 166 ILE A N 1
ATOM 1287 C CA . ILE A 1 166 ? 18.887 -5.984 -18.719 1.00 91.25 166 ILE A CA 1
ATOM 1288 C C . ILE A 1 166 ? 20.021 -5.490 -19.634 1.00 91.25 166 ILE A C 1
ATOM 1290 O O . ILE A 1 166 ? 21.169 -5.895 -19.472 1.00 91.25 166 ILE A O 1
ATOM 1294 N N . ASN A 1 167 ? 19.724 -4.566 -20.552 1.00 91.06 167 ASN A N 1
ATOM 1295 C CA . ASN A 1 167 ? 20.716 -3.956 -21.442 1.00 91.06 167 ASN A CA 1
ATOM 1296 C C . ASN A 1 167 ? 21.592 -2.870 -20.771 1.00 91.06 167 ASN A C 1
ATOM 1298 O O . ASN A 1 167 ? 22.372 -2.217 -21.459 1.00 91.06 167 ASN A O 1
ATOM 1302 N N . GLY A 1 168 ? 21.441 -2.640 -19.462 1.00 90.88 168 GLY A N 1
ATOM 1303 C CA . GLY A 1 168 ? 22.201 -1.659 -18.682 1.00 90.88 168 GLY A CA 1
ATOM 1304 C C . GLY A 1 168 ? 21.678 -0.222 -18.760 1.00 90.88 168 GLY A C 1
ATOM 1305 O O . GLY A 1 168 ? 22.178 0.646 -18.049 1.00 90.88 168 GLY A O 1
ATOM 1306 N N . SER A 1 169 ? 20.669 0.058 -19.593 1.00 93.50 169 SER A N 1
ATOM 1307 C CA . SER A 1 169 ? 20.038 1.380 -19.615 1.00 93.50 169 SER A CA 1
ATOM 1308 C C . SER A 1 169 ? 19.157 1.599 -18.386 1.00 93.50 169 SER A C 1
ATOM 1310 O O . SER A 1 169 ? 18.606 0.659 -17.811 1.00 93.50 169 SER A O 1
ATOM 1312 N N . ARG A 1 170 ? 18.999 2.866 -18.001 1.00 94.75 170 ARG A N 1
ATOM 1313 C CA . ARG A 1 170 ? 18.227 3.269 -16.8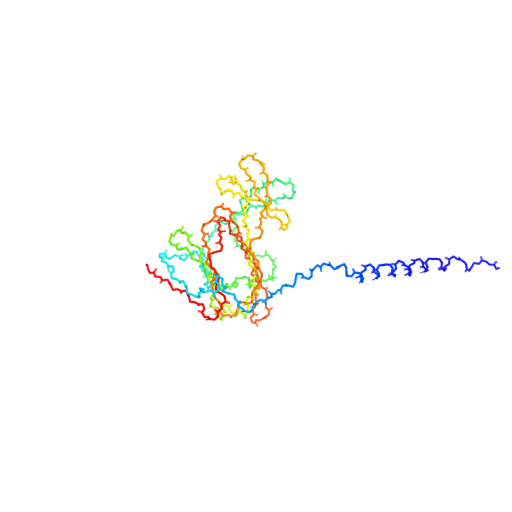28 1.00 94.75 170 ARG A CA 1
ATOM 1314 C C . ARG A 1 170 ? 17.101 4.207 -17.231 1.00 94.75 170 ARG A C 1
ATOM 1316 O O . ARG A 1 170 ? 17.312 5.133 -18.013 1.00 94.75 170 ARG A O 1
ATOM 1323 N N . LYS A 1 171 ? 15.902 3.972 -16.702 1.00 95.75 171 LYS A N 1
ATOM 1324 C CA . LYS A 1 171 ? 14.719 4.800 -16.972 1.00 95.75 171 LYS A CA 1
ATOM 1325 C C . LYS A 1 171 ? 14.046 5.215 -15.674 1.00 95.75 171 LYS A C 1
ATOM 1327 O O . LYS A 1 171 ? 13.985 4.435 -14.733 1.00 95.75 171 LYS A O 1
ATOM 1332 N N . LEU A 1 172 ? 13.539 6.442 -15.633 1.00 96.25 172 LEU A N 1
ATOM 1333 C CA . LEU A 1 172 ? 12.755 6.935 -14.504 1.00 96.25 172 LEU A CA 1
ATOM 1334 C C . LEU A 1 172 ? 11.389 6.232 -14.478 1.00 96.25 172 LEU A C 1
ATOM 1336 O O . LEU A 1 172 ? 10.743 6.102 -15.522 1.00 96.25 172 LEU A O 1
ATOM 1340 N N . MET A 1 173 ? 10.952 5.780 -13.305 1.00 95.62 173 MET A N 1
ATOM 1341 C CA . MET A 1 173 ? 9.602 5.256 -13.107 1.00 95.62 173 MET A CA 1
ATOM 1342 C C . MET A 1 173 ? 8.595 6.399 -13.005 1.00 95.62 173 MET A C 1
ATOM 1344 O O . MET A 1 173 ? 8.898 7.485 -12.513 1.00 95.62 173 MET A O 1
ATOM 1348 N N . ARG A 1 174 ? 7.372 6.146 -13.465 1.00 96.06 174 ARG A N 1
ATOM 1349 C CA . ARG A 1 174 ? 6.283 7.117 -13.395 1.00 96.06 174 ARG A CA 1
ATOM 1350 C C . ARG A 1 174 ? 5.470 6.885 -12.130 1.00 96.06 174 ARG A C 1
ATOM 1352 O O . ARG A 1 174 ? 5.011 5.767 -11.928 1.00 96.06 174 ARG A O 1
ATOM 1359 N N . GLU A 1 175 ? 5.240 7.931 -11.342 1.00 95.56 175 GLU A N 1
ATOM 1360 C CA . GLU A 1 175 ? 4.223 7.910 -10.284 1.00 95.56 175 GLU A CA 1
ATOM 1361 C C . GLU A 1 175 ? 2.833 7.825 -10.940 1.00 95.56 175 GLU A C 1
ATOM 1363 O O . GLU A 1 175 ? 2.455 8.692 -11.733 1.00 95.56 175 GLU A O 1
ATOM 1368 N N . THR A 1 176 ? 2.114 6.732 -10.692 1.00 94.25 176 THR A N 1
ATOM 1369 C CA . THR A 1 176 ? 0.795 6.439 -11.276 1.00 94.25 176 THR A CA 1
ATOM 1370 C C . THR A 1 176 ? -0.348 6.733 -10.317 1.00 94.25 176 THR A C 1
ATOM 1372 O O . THR A 1 176 ? -1.458 7.003 -10.772 1.00 94.25 176 THR A O 1
ATOM 1375 N N . LEU A 1 177 ? -0.080 6.734 -9.013 1.00 93.25 177 LEU A N 1
ATOM 1376 C CA . LEU A 1 177 ? -1.069 6.989 -7.973 1.00 93.25 177 LEU A CA 1
ATOM 1377 C C . LEU A 1 177 ? -0.391 7.652 -6.772 1.00 93.25 177 LEU A C 1
ATOM 1379 O O . LEU A 1 177 ? 0.691 7.230 -6.366 1.00 93.25 177 LEU A O 1
ATOM 1383 N N . ARG A 1 178 ? -1.035 8.679 -6.205 1.00 94.31 178 ARG A N 1
ATOM 1384 C CA . ARG A 1 178 ? -0.621 9.346 -4.964 1.00 94.31 178 ARG A CA 1
ATOM 1385 C C . ARG A 1 178 ? -1.848 9.800 -4.178 1.00 94.31 178 ARG A C 1
ATOM 1387 O O . ARG A 1 178 ? -2.591 10.656 -4.648 1.00 94.31 178 ARG A O 1
ATOM 1394 N N . TYR A 1 179 ? -2.023 9.264 -2.974 1.00 93.69 179 TYR A N 1
ATOM 1395 C CA . TYR A 1 179 ? -3.084 9.661 -2.046 1.00 93.69 179 TYR A CA 1
ATOM 1396 C C . TYR A 1 179 ? -2.539 9.887 -0.641 1.00 93.69 179 TYR A C 1
ATOM 1398 O O . TYR A 1 179 ? -1.577 9.242 -0.230 1.00 93.69 179 TYR A O 1
ATOM 1406 N N . VAL A 1 180 ? -3.186 10.787 0.096 1.00 93.00 180 VAL A N 1
ATOM 1407 C CA . VAL A 1 180 ? -2.985 10.996 1.532 1.00 93.00 180 VAL A CA 1
ATOM 1408 C C . VAL A 1 180 ? -4.356 10.890 2.191 1.00 93.00 180 VAL A C 1
ATOM 1410 O O . VAL A 1 180 ? -5.270 11.620 1.817 1.00 93.00 180 VAL A O 1
ATOM 1413 N N . VAL A 1 181 ? -4.526 9.949 3.115 1.00 92.00 181 VAL A N 1
ATOM 1414 C CA . VAL A 1 181 ? -5.837 9.586 3.669 1.00 92.00 181 VAL A CA 1
ATOM 1415 C C . VAL A 1 181 ? -5.750 9.453 5.184 1.00 92.00 181 VAL A C 1
ATOM 1417 O O . VAL A 1 181 ? -4.815 8.843 5.707 1.00 92.00 181 VAL A O 1
ATOM 1420 N N . ASN A 1 182 ? -6.738 9.998 5.885 1.00 90.81 182 ASN A N 1
ATOM 1421 C CA . ASN A 1 182 ? -6.975 9.727 7.295 1.00 90.81 182 ASN A CA 1
ATOM 1422 C C . ASN A 1 182 ? -7.799 8.441 7.416 1.00 90.81 182 ASN A C 1
ATOM 1424 O O . ASN A 1 182 ? -8.913 8.369 6.918 1.00 90.81 182 ASN A O 1
ATOM 1428 N N . VAL A 1 183 ? -7.265 7.420 8.081 1.00 88.69 183 VAL A N 1
ATOM 1429 C CA . VAL A 1 183 ? -7.978 6.166 8.344 1.00 88.69 183 VAL A CA 1
ATOM 1430 C C . VAL A 1 183 ? -8.396 6.147 9.809 1.00 88.69 183 VAL A C 1
ATOM 1432 O O . VAL A 1 183 ? -7.561 6.003 10.708 1.00 88.69 183 VAL A O 1
ATOM 1435 N N . GLU A 1 184 ? -9.698 6.306 10.045 1.00 82.31 184 GLU A N 1
ATOM 1436 C CA . GLU A 1 184 ? -10.281 6.365 11.394 1.00 82.31 184 GLU A CA 1
ATOM 1437 C C . GLU A 1 184 ? -10.940 5.058 11.837 1.00 82.31 184 GLU A C 1
ATOM 1439 O O . GLU A 1 184 ? -10.957 4.738 13.024 1.00 82.31 184 GLU A O 1
ATOM 1444 N N . GLN A 1 185 ? -11.509 4.307 10.894 1.00 79.88 185 GLN A N 1
ATOM 1445 C CA . GLN A 1 185 ? -12.345 3.137 11.195 1.00 79.88 185 GLN A CA 1
ATOM 1446 C C . GLN A 1 185 ? -11.730 1.820 10.714 1.00 79.88 185 GLN A C 1
ATOM 1448 O O . GLN A 1 185 ? -12.222 0.747 11.053 1.00 79.88 185 GLN A O 1
ATOM 1453 N N . GLY A 1 186 ? -10.611 1.908 9.998 1.00 85.81 186 GLY A N 1
ATOM 1454 C CA . GLY A 1 186 ? -9.950 0.780 9.365 1.00 85.81 186 GLY A CA 1
ATOM 1455 C C . GLY A 1 186 ? -10.223 0.714 7.866 1.00 85.81 186 GLY A C 1
ATOM 1456 O O . GLY A 1 186 ? -10.649 1.694 7.257 1.00 85.81 186 GLY A O 1
ATOM 1457 N N . GLY A 1 187 ? -9.917 -0.431 7.268 1.00 91.44 187 GLY A N 1
ATOM 1458 C CA . GLY A 1 187 ? -10.064 -0.667 5.837 1.00 91.44 187 GLY A CA 1
ATOM 1459 C C . GLY A 1 187 ? -8.995 -1.614 5.313 1.00 91.44 187 GLY A C 1
ATOM 1460 O O . GLY A 1 187 ? -8.315 -2.289 6.084 1.00 91.44 187 GLY A O 1
ATOM 1461 N N . TYR A 1 188 ? -8.825 -1.664 3.999 1.00 93.31 188 TYR A N 1
ATOM 1462 C CA . TYR A 1 188 ? -7.847 -2.533 3.363 1.00 93.31 188 TYR A CA 1
ATOM 1463 C C . TYR A 1 188 ? -7.267 -1.936 2.080 1.00 93.31 188 TYR A C 1
ATOM 1465 O O . TYR A 1 188 ? -7.880 -1.112 1.397 1.00 93.31 188 TYR A O 1
ATOM 1473 N N . ILE A 1 189 ? -6.072 -2.405 1.733 1.00 94.88 189 ILE A N 1
ATOM 1474 C CA . ILE A 1 189 ? -5.457 -2.235 0.418 1.00 94.88 189 ILE A CA 1
ATOM 1475 C C . ILE A 1 189 ? -5.223 -3.628 -0.153 1.00 94.88 189 ILE A C 1
ATOM 1477 O O . ILE A 1 189 ? -4.609 -4.472 0.497 1.00 94.88 189 ILE A O 1
ATOM 1481 N N . VAL A 1 190 ? -5.699 -3.860 -1.374 1.00 94.06 190 VAL A N 1
ATOM 1482 C CA . VAL A 1 190 ? -5.419 -5.078 -2.132 1.00 94.06 190 VAL A CA 1
ATOM 1483 C C . VAL A 1 190 ? -4.415 -4.756 -3.220 1.00 94.06 190 VAL A C 1
ATOM 1485 O O . VAL A 1 190 ? -4.636 -3.901 -4.081 1.00 94.06 190 VAL A O 1
ATOM 1488 N N . LEU A 1 191 ? -3.309 -5.477 -3.169 1.00 92.50 191 LEU A N 1
ATOM 1489 C CA . LEU A 1 191 ? -2.218 -5.418 -4.113 1.00 92.50 191 LEU A CA 1
ATOM 1490 C C . LEU A 1 191 ? -2.249 -6.691 -4.948 1.00 92.50 191 LEU A C 1
ATOM 1492 O O . LEU A 1 191 ? -2.491 -7.782 -4.430 1.00 92.50 191 LEU A O 1
ATOM 1496 N N . GLU A 1 192 ? -1.989 -6.558 -6.237 1.00 91.69 192 GLU A N 1
ATOM 1497 C CA . GLU A 1 192 ? -1.836 -7.690 -7.139 1.00 91.69 192 GLU A CA 1
ATOM 1498 C C . GLU A 1 192 ? -0.446 -7.697 -7.753 1.00 91.69 192 GLU A C 1
ATOM 1500 O O . GLU A 1 192 ? 0.194 -6.654 -7.916 1.00 91.69 192 GLU A O 1
ATOM 1505 N N . LYS A 1 193 ? 0.030 -8.893 -8.083 1.00 87.31 193 LYS A N 1
ATOM 1506 C CA . LYS A 1 193 ? 1.335 -9.079 -8.704 1.00 87.31 193 LYS A CA 1
ATOM 1507 C C . LYS A 1 193 ? 1.429 -8.310 -10.024 1.00 87.31 193 LYS A C 1
ATOM 1509 O O . LYS A 1 193 ? 0.669 -8.548 -10.958 1.00 87.31 193 LYS 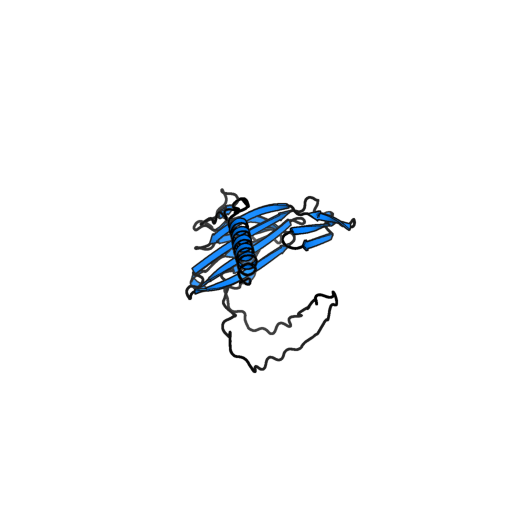A O 1
ATOM 1514 N N . ASP A 1 194 ? 2.431 -7.448 -10.126 1.00 87.25 194 ASP A N 1
ATOM 1515 C CA . ASP A 1 194 ? 2.760 -6.721 -11.348 1.00 87.25 194 ASP A CA 1
ATOM 1516 C C . ASP A 1 194 ? 4.277 -6.537 -11.419 1.00 87.25 194 ASP A C 1
ATOM 1518 O O . ASP A 1 194 ? 4.884 -5.846 -10.611 1.00 87.25 194 ASP A O 1
ATOM 1522 N N . ASN A 1 195 ? 4.926 -7.158 -12.402 1.00 86.12 195 ASN A N 1
ATOM 1523 C CA . ASN A 1 195 ? 6.389 -7.238 -12.449 1.00 86.12 195 ASN A CA 1
ATOM 1524 C C . ASN A 1 195 ? 7.104 -5.916 -12.786 1.00 86.12 195 ASN A C 1
ATOM 1526 O O . ASN A 1 195 ? 8.332 -5.928 -12.894 1.00 86.12 195 ASN A O 1
ATOM 1530 N N . ARG A 1 196 ? 6.380 -4.806 -12.972 1.00 92.25 196 ARG A N 1
ATOM 1531 C CA . ARG A 1 196 ? 6.925 -3.496 -13.357 1.00 92.25 196 ARG A CA 1
ATOM 1532 C C . ARG A 1 196 ? 6.585 -2.376 -12.370 1.00 92.25 196 ARG A C 1
ATOM 1534 O O . ARG A 1 196 ? 7.064 -1.259 -12.578 1.00 92.25 196 ARG A O 1
ATOM 1541 N N . SER A 1 197 ? 5.804 -2.660 -11.332 1.00 91.69 197 SER A N 1
ATOM 1542 C CA . SER A 1 197 ? 5.333 -1.663 -10.375 1.00 91.69 197 SER A CA 1
ATOM 1543 C C . SER A 1 197 ? 5.941 -1.823 -8.979 1.00 91.69 197 SER A C 1
ATOM 1545 O O . SER A 1 197 ? 6.417 -2.892 -8.583 1.00 91.69 197 SER A O 1
ATOM 1547 N N . ILE A 1 198 ? 5.965 -0.707 -8.253 1.00 89.12 198 ILE A N 1
ATOM 1548 C CA . ILE A 1 198 ? 6.328 -0.600 -6.840 1.00 89.12 198 ILE A CA 1
ATOM 1549 C C . ILE A 1 198 ? 5.214 0.167 -6.140 1.00 89.12 198 ILE A C 1
ATOM 1551 O O . ILE A 1 198 ? 4.830 1.252 -6.584 1.00 89.12 198 ILE A O 1
ATOM 1555 N N . THR A 1 199 ? 4.753 -0.350 -5.009 1.00 89.12 199 THR A N 1
ATOM 1556 C CA . THR A 1 199 ? 3.850 0.365 -4.108 1.00 89.12 199 THR A CA 1
ATOM 1557 C C . THR A 1 199 ? 4.607 0.768 -2.848 1.00 89.12 199 THR A C 1
ATOM 1559 O O . THR A 1 199 ? 5.244 -0.065 -2.203 1.00 89.12 199 THR A O 1
ATOM 1562 N N . LYS A 1 200 ? 4.534 2.051 -2.488 1.00 90.19 200 LYS A N 1
ATOM 1563 C CA . LYS A 1 200 ? 5.069 2.597 -1.237 1.00 90.19 200 LYS A CA 1
ATOM 1564 C C . LYS A 1 200 ? 3.924 3.072 -0.352 1.00 90.19 200 LYS A C 1
ATOM 1566 O O . LYS A 1 200 ? 3.065 3.834 -0.797 1.00 90.19 200 LYS A O 1
ATOM 1571 N N . LEU A 1 201 ? 3.945 2.660 0.909 1.00 86.94 201 LEU A N 1
ATOM 1572 C CA . LEU A 1 201 ? 3.029 3.110 1.950 1.00 86.94 201 LEU A CA 1
ATOM 1573 C C . LEU A 1 201 ? 3.844 3.805 3.037 1.00 86.94 201 LEU A C 1
ATOM 1575 O O . LEU A 1 201 ? 4.746 3.203 3.613 1.00 86.94 201 LEU A O 1
ATOM 1579 N N . LEU A 1 202 ? 3.530 5.061 3.335 1.00 86.56 202 LEU A N 1
ATOM 1580 C CA . LEU A 1 202 ? 4.046 5.749 4.515 1.00 86.56 202 LEU A CA 1
ATOM 1581 C C . LEU A 1 202 ? 2.903 5.893 5.510 1.00 86.56 202 LEU A C 1
ATOM 1583 O O . LEU A 1 202 ? 1.892 6.535 5.222 1.00 86.56 202 LEU A O 1
ATOM 1587 N N . ILE A 1 203 ? 3.074 5.285 6.676 1.00 84.62 203 ILE A N 1
ATOM 1588 C CA . ILE A 1 203 ? 2.026 5.162 7.675 1.00 84.62 203 ILE A CA 1
ATOM 1589 C C . ILE A 1 203 ? 2.454 5.904 8.937 1.00 84.62 203 ILE A C 1
ATOM 1591 O O . ILE A 1 203 ? 3.492 5.615 9.528 1.00 84.62 203 ILE A O 1
ATOM 1595 N N . THR A 1 204 ? 1.632 6.862 9.357 1.00 84.62 204 THR A N 1
ATOM 1596 C CA . THR A 1 204 ? 1.799 7.610 10.606 1.00 84.62 204 THR A CA 1
ATOM 1597 C C . THR A 1 204 ? 0.665 7.254 11.557 1.00 84.62 204 THR A C 1
ATOM 1599 O O . THR A 1 204 ? -0.492 7.584 11.309 1.00 84.62 204 THR A O 1
ATOM 1602 N N . LEU A 1 205 ? 0.991 6.596 12.663 1.00 83.31 205 LEU A N 1
ATOM 1603 C CA . LEU A 1 205 ? 0.055 6.234 13.722 1.00 83.31 205 LEU A CA 1
ATOM 1604 C C . LEU A 1 205 ? 0.095 7.276 14.825 1.00 83.31 205 LEU A C 1
ATOM 1606 O O . LEU A 1 205 ? 1.166 7.577 15.350 1.00 83.31 205 LEU A O 1
ATOM 1610 N N . ASN A 1 206 ? -1.079 7.753 15.218 1.00 82.75 206 ASN A N 1
ATOM 1611 C CA . ASN A 1 206 ? -1.254 8.539 16.428 1.00 82.75 206 ASN A CA 1
ATOM 1612 C C . ASN A 1 206 ? -1.920 7.648 17.474 1.00 82.75 206 ASN A C 1
ATOM 1614 O O . ASN A 1 206 ? -2.943 7.026 17.193 1.00 82.75 206 ASN A O 1
ATOM 1618 N N . TYR A 1 207 ? -1.339 7.573 18.662 1.00 82.19 207 TYR A N 1
ATOM 1619 C CA . TYR A 1 207 ? -1.881 6.820 19.787 1.00 82.19 207 TYR A CA 1
ATOM 1620 C C . TYR A 1 207 ? -2.708 7.746 20.685 1.00 82.19 207 TYR A C 1
ATOM 1622 O O . TYR A 1 207 ? -2.516 8.964 20.685 1.00 82.19 207 TYR A O 1
ATOM 1630 N N . PHE A 1 208 ? -3.646 7.187 21.453 1.00 81.88 208 PHE A N 1
ATOM 1631 C CA . PHE A 1 208 ? -4.509 7.988 22.338 1.00 81.88 208 PHE A CA 1
ATOM 1632 C C . PHE A 1 208 ? -3.744 8.715 23.453 1.00 81.88 208 PHE A C 1
ATOM 1634 O O . PHE A 1 208 ? -4.220 9.726 23.958 1.00 81.88 208 PHE A O 1
ATOM 1641 N N . ASP A 1 209 ? -2.551 8.239 23.810 1.00 80.75 209 ASP A N 1
ATOM 1642 C CA . ASP A 1 209 ? -1.660 8.883 24.780 1.00 80.75 209 ASP A CA 1
ATOM 1643 C C . ASP A 1 209 ? -0.778 9.989 24.168 1.00 80.75 209 ASP A C 1
ATOM 1645 O O . ASP A 1 209 ? 0.115 10.510 24.832 1.00 80.75 209 ASP A O 1
ATOM 1649 N N . GLY A 1 210 ? -1.016 10.348 22.902 1.00 77.00 210 GLY A N 1
ATOM 1650 C CA . GLY A 1 210 ? -0.283 11.392 22.187 1.00 77.00 210 GLY A CA 1
ATOM 1651 C C . GLY A 1 210 ? 1.029 10.928 21.553 1.00 77.00 210 GLY A C 1
ATOM 1652 O O . GLY A 1 210 ? 1.679 11.719 20.872 1.00 77.00 210 GLY A O 1
ATOM 1653 N N . PHE A 1 211 ? 1.425 9.662 21.723 1.00 78.38 211 PHE A N 1
ATOM 1654 C CA . PHE A 1 211 ? 2.597 9.119 21.039 1.00 78.38 211 PHE A CA 1
ATOM 1655 C C . PHE A 1 211 ? 2.356 9.021 19.525 1.00 78.38 211 PHE A C 1
ATOM 1657 O O . PHE A 1 211 ? 1.259 8.676 19.080 1.00 78.38 211 PHE A O 1
ATOM 1664 N N . ILE A 1 212 ? 3.393 9.283 18.725 1.00 78.88 212 ILE A N 1
ATOM 1665 C CA . ILE A 1 212 ? 3.343 9.196 17.261 1.00 78.88 212 ILE A CA 1
ATOM 1666 C C . ILE A 1 212 ? 4.408 8.210 16.783 1.00 78.88 212 ILE A C 1
ATOM 1668 O O . ILE A 1 212 ? 5.570 8.304 17.175 1.00 78.88 212 ILE A O 1
ATOM 1672 N N . LYS A 1 213 ? 4.024 7.275 15.906 1.00 79.12 213 LYS A N 1
ATOM 1673 C CA . LYS A 1 213 ? 4.933 6.302 15.279 1.00 79.12 213 LYS A CA 1
ATOM 1674 C C . LYS A 1 213 ? 4.796 6.357 13.765 1.00 79.12 213 LYS A C 1
ATOM 1676 O O . LYS A 1 213 ? 3.682 6.295 13.256 1.00 79.12 213 LYS A O 1
ATOM 1681 N N . GLN A 1 214 ? 5.916 6.423 13.057 1.00 79.75 214 GLN A N 1
ATOM 1682 C CA . GLN A 1 214 ? 5.955 6.400 11.595 1.00 79.75 214 GLN A CA 1
ATOM 1683 C C . GLN A 1 214 ? 6.683 5.156 11.092 1.00 79.75 214 GLN A C 1
ATOM 1685 O O . GLN A 1 214 ? 7.655 4.718 11.707 1.00 79.75 214 GLN A O 1
ATOM 1690 N N . TYR A 1 215 ? 6.219 4.592 9.982 1.00 80.00 215 TYR A N 1
ATOM 1691 C CA . TYR A 1 215 ? 6.902 3.513 9.272 1.00 80.00 215 TYR A CA 1
ATOM 1692 C C . TYR A 1 215 ? 6.607 3.574 7.777 1.00 80.00 215 TYR A C 1
ATOM 1694 O O . TYR A 1 215 ? 5.528 3.990 7.352 1.00 80.00 215 TYR A O 1
ATOM 1702 N N . GLY A 1 216 ? 7.599 3.167 6.991 1.00 79.75 216 GLY A N 1
ATOM 1703 C CA . GLY A 1 216 ? 7.494 3.015 5.547 1.00 79.75 216 GLY A CA 1
ATOM 1704 C C . GLY A 1 216 ? 7.469 1.540 5.170 1.00 79.75 216 GLY A C 1
ATOM 1705 O O . GLY A 1 216 ? 8.255 0.757 5.699 1.00 79.75 216 GLY A O 1
ATOM 1706 N N . ILE A 1 217 ? 6.580 1.179 4.251 1.00 82.25 217 ILE A N 1
ATOM 1707 C CA . ILE A 1 217 ? 6.520 -0.134 3.616 1.00 82.25 217 ILE A CA 1
ATOM 1708 C C . ILE A 1 217 ? 6.744 0.081 2.122 1.00 82.25 217 ILE A C 1
ATOM 1710 O O . ILE A 1 217 ? 6.041 0.869 1.490 1.00 82.25 217 ILE A O 1
ATOM 1714 N N . GLU A 1 218 ? 7.721 -0.618 1.559 1.00 87.19 218 GLU A N 1
ATOM 1715 C CA . GLU A 1 218 ? 7.943 -0.686 0.119 1.00 87.19 218 GLU A CA 1
ATOM 1716 C C . GLU A 1 218 ? 7.710 -2.120 -0.338 1.00 87.19 218 GLU A C 1
ATOM 1718 O O . GLU A 1 218 ? 8.309 -3.057 0.189 1.00 87.19 218 GLU A O 1
ATOM 1723 N N . ILE A 1 219 ? 6.832 -2.283 -1.323 1.00 85.56 219 ILE A N 1
ATOM 1724 C CA . ILE A 1 219 ? 6.470 -3.582 -1.871 1.00 85.56 219 ILE A CA 1
ATOM 1725 C C . ILE A 1 219 ? 6.748 -3.529 -3.364 1.00 85.56 219 ILE A C 1
ATOM 1727 O O . ILE A 1 219 ? 6.166 -2.741 -4.112 1.00 85.56 219 ILE A O 1
ATOM 1731 N N . VAL A 1 220 ? 7.695 -4.356 -3.784 1.00 88.19 220 VAL A N 1
ATOM 1732 C CA . VAL A 1 220 ? 8.200 -4.394 -5.154 1.00 88.19 220 VAL A CA 1
ATOM 1733 C C . VAL A 1 220 ? 7.476 -5.493 -5.925 1.00 88.19 220 VAL A C 1
ATOM 1735 O O . VAL A 1 220 ? 7.175 -6.552 -5.377 1.00 88.19 220 VAL A O 1
ATOM 1738 N N . ARG A 1 221 ? 7.262 -5.270 -7.224 1.00 87.81 221 ARG A N 1
ATOM 1739 C CA . ARG A 1 221 ? 6.566 -6.184 -8.141 1.00 87.81 221 ARG A CA 1
ATOM 1740 C C . ARG A 1 221 ? 5.083 -6.380 -7.816 1.00 87.81 221 ARG A C 1
ATOM 1742 O O . ARG A 1 221 ? 4.530 -7.467 -8.010 1.00 87.81 221 ARG A O 1
ATOM 1749 N N . VAL A 1 222 ? 4.441 -5.317 -7.350 1.00 86.31 222 VAL A N 1
ATOM 1750 C CA . VAL A 1 222 ? 3.000 -5.269 -7.109 1.00 86.31 222 VAL A CA 1
ATOM 1751 C C . VAL A 1 222 ? 2.431 -3.942 -7.588 1.00 86.31 222 VAL A C 1
ATOM 1753 O O . VAL A 1 222 ? 3.141 -2.936 -7.653 1.00 86.31 222 VAL A O 1
ATOM 1756 N N . ARG A 1 223 ? 1.137 -3.947 -7.892 1.00 92.56 223 ARG A N 1
ATOM 1757 C CA . ARG A 1 223 ? 0.338 -2.747 -8.133 1.00 92.56 223 ARG A CA 1
ATOM 1758 C C . ARG A 1 223 ? -0.916 -2.766 -7.271 1.00 92.56 223 ARG A C 1
ATOM 1760 O O . ARG A 1 223 ? -1.361 -3.822 -6.822 1.00 92.56 223 ARG A O 1
ATOM 1767 N N . ILE A 1 224 ? -1.506 -1.602 -7.074 1.00 94.81 224 ILE A N 1
ATOM 1768 C CA . ILE A 1 224 ? -2.753 -1.415 -6.352 1.00 94.81 224 ILE A CA 1
ATOM 1769 C C . ILE A 1 224 ? -3.898 -1.898 -7.235 1.00 94.81 224 ILE A C 1
ATOM 1771 O O . ILE A 1 224 ? -4.204 -1.314 -8.274 1.00 94.81 224 ILE A O 1
ATOM 1775 N N . LYS A 1 225 ? -4.553 -2.967 -6.787 1.00 94.00 225 LYS A N 1
ATOM 1776 C CA . LYS A 1 225 ? -5.795 -3.458 -7.379 1.00 94.00 225 LYS A CA 1
ATOM 1777 C C . LYS A 1 225 ? -6.992 -2.699 -6.820 1.00 94.00 225 LYS A C 1
ATOM 1779 O O . LYS A 1 225 ? -7.878 -2.306 -7.572 1.00 94.00 225 LYS A O 1
ATOM 1784 N N . GLN A 1 226 ? -7.012 -2.516 -5.500 1.00 94.44 226 GLN A N 1
ATOM 1785 C CA . GLN A 1 226 ? -8.117 -1.874 -4.801 1.00 94.44 226 GLN A CA 1
ATOM 1786 C C . GLN A 1 226 ? -7.647 -1.200 -3.509 1.00 94.44 226 GLN A C 1
ATOM 1788 O O . GLN A 1 226 ? -6.752 -1.693 -2.823 1.00 94.44 226 GLN A O 1
ATOM 1793 N N . ILE A 1 227 ? -8.285 -0.090 -3.153 1.00 94.69 227 ILE A N 1
ATOM 1794 C CA . ILE A 1 227 ? -8.177 0.571 -1.853 1.00 94.69 227 ILE A CA 1
ATOM 1795 C C . ILE A 1 227 ? -9.595 0.773 -1.335 1.00 94.69 227 ILE A C 1
ATOM 1797 O O . ILE A 1 227 ? -10.449 1.274 -2.063 1.00 94.69 227 ILE A O 1
ATOM 1801 N N . CYS A 1 228 ? -9.845 0.415 -0.082 1.00 93.88 228 CYS A N 1
ATOM 1802 C CA . CYS A 1 228 ? -11.077 0.765 0.603 1.00 93.88 228 CYS A CA 1
ATOM 1803 C C . CYS A 1 228 ? -10.740 1.157 2.044 1.00 93.88 228 CYS A C 1
ATOM 1805 O O . CYS A 1 228 ? -10.467 0.303 2.882 1.00 93.88 228 CYS A O 1
ATOM 1807 N N . LEU A 1 229 ? -10.731 2.458 2.316 1.00 91.69 229 LEU A N 1
ATOM 1808 C CA . LEU A 1 229 ? -10.430 3.082 3.605 1.00 91.69 229 LEU A CA 1
ATOM 1809 C C . LEU A 1 229 ? -11.628 3.940 4.025 1.00 91.69 229 LEU A C 1
ATOM 1811 O O . LEU A 1 229 ? -11.537 5.160 4.112 1.00 91.69 229 LEU A O 1
ATOM 1815 N N . ASP A 1 230 ? -12.776 3.293 4.181 1.00 85.81 230 ASP A N 1
ATOM 1816 C CA . ASP A 1 230 ? -14.064 3.879 4.547 1.00 85.81 230 ASP A CA 1
ATOM 1817 C C . ASP A 1 230 ? -14.765 2.956 5.557 1.00 85.81 230 ASP A C 1
ATOM 1819 O O . ASP A 1 230 ? -14.510 1.753 5.615 1.00 85.81 230 ASP A O 1
ATOM 1823 N N . SER A 1 231 ? -15.689 3.518 6.330 1.00 81.31 231 SER A N 1
ATOM 1824 C CA . SER A 1 231 ? -16.585 2.794 7.238 1.00 81.31 231 SER A CA 1
ATOM 1825 C C . SER A 1 231 ? -17.358 1.630 6.599 1.00 81.31 231 SER A C 1
ATOM 1827 O O . SER A 1 231 ? -17.668 0.653 7.275 1.00 81.31 231 SER A O 1
ATOM 1829 N N . ASN A 1 232 ? -17.659 1.715 5.300 1.00 85.06 232 ASN A N 1
ATOM 1830 C CA . ASN A 1 232 ? -18.459 0.721 4.578 1.00 85.06 232 ASN A CA 1
ATOM 1831 C C . ASN A 1 232 ? -17.621 -0.416 3.968 1.00 85.06 232 ASN A C 1
ATOM 1833 O O . ASN A 1 232 ? -18.154 -1.296 3.287 1.00 85.06 232 ASN A O 1
ATOM 1837 N N . CYS A 1 233 ? -16.304 -0.391 4.167 1.00 87.25 233 CYS A N 1
ATOM 1838 C CA . CYS A 1 233 ? -15.400 -1.367 3.582 1.00 87.25 233 CYS A CA 1
ATOM 1839 C C . CYS A 1 233 ? -15.549 -2.727 4.255 1.00 87.25 233 CYS A C 1
ATOM 1841 O O . CYS A 1 233 ? -15.374 -2.862 5.463 1.00 87.25 233 CYS A O 1
ATOM 1843 N N . THR A 1 234 ? -15.827 -3.753 3.452 1.00 85.38 234 THR A N 1
ATOM 1844 C CA . THR A 1 234 ? -15.980 -5.126 3.942 1.00 85.38 234 THR A CA 1
ATOM 1845 C C . THR A 1 234 ? -14.961 -6.039 3.269 1.00 85.38 234 THR A C 1
ATOM 1847 O O . THR A 1 234 ? -14.853 -6.059 2.043 1.00 85.38 234 THR A O 1
ATOM 1850 N N . LEU A 1 235 ? -14.209 -6.781 4.082 1.00 84.44 235 LEU A N 1
ATOM 1851 C CA . LEU A 1 235 ? -13.256 -7.801 3.654 1.00 84.44 235 LEU A CA 1
ATOM 1852 C C . LEU A 1 235 ? -13.763 -9.155 4.152 1.00 84.44 235 LEU A C 1
ATOM 1854 O O . LEU A 1 235 ? -13.869 -9.365 5.362 1.00 84.44 235 LEU A O 1
ATOM 1858 N N . THR A 1 236 ? -14.111 -10.059 3.238 1.00 83.88 236 THR A N 1
ATOM 1859 C CA . THR A 1 236 ? -14.675 -11.368 3.593 1.00 83.88 236 THR A CA 1
ATOM 1860 C C . THR A 1 236 ? -13.811 -12.474 3.021 1.00 83.88 236 THR A C 1
ATOM 1862 O O . THR A 1 236 ? -13.728 -12.655 1.816 1.00 83.88 236 THR A O 1
ATOM 1865 N N . PHE A 1 237 ? -13.151 -13.222 3.899 1.00 83.44 237 PHE A N 1
ATOM 1866 C CA . PHE A 1 237 ? -12.317 -14.343 3.492 1.00 83.44 237 PHE A CA 1
ATOM 1867 C C . PHE A 1 237 ? -13.172 -15.587 3.296 1.00 83.44 237 PHE A C 1
ATOM 1869 O O . PHE A 1 237 ? -13.803 -16.066 4.242 1.00 83.44 237 PHE A O 1
ATOM 1876 N N . THR A 1 238 ? -13.171 -16.118 2.081 1.00 80.50 238 THR A N 1
ATOM 1877 C CA . THR A 1 238 ? -13.760 -17.424 1.786 1.00 80.50 238 THR A CA 1
ATOM 1878 C C . THR A 1 238 ? -12.678 -18.507 1.857 1.00 80.50 238 THR A C 1
ATOM 1880 O O . THR A 1 238 ? -11.563 -18.250 1.388 1.00 80.50 238 THR A O 1
ATOM 1883 N N . PRO A 1 239 ? -12.978 -19.674 2.462 1.00 68.56 239 PRO A N 1
ATOM 1884 C CA . PRO A 1 239 ? -12.046 -20.796 2.544 1.00 68.56 239 PRO A CA 1
ATOM 1885 C C . PRO A 1 239 ? -11.531 -21.254 1.185 1.00 68.56 239 PRO A C 1
ATOM 1887 O O . PRO A 1 239 ? -12.303 -21.165 0.201 1.00 68.56 239 PRO A O 1
#

pLDDT: mean 71.61, std 23.12, range [25.42, 96.44]

Sequence (239 aa):
MKYKTIAISTVALLVLTLIIVTLLSNTSLNTPNEGSCSFDSLIYPSNTTTIEPTDCRVLIDETKPKLRINTQTVVVIALTNGTIKKTTTTSNRINTVSEVHEGMDRLLPIVEYTCNSELLVIEFTKLRHVNVSKILLTIKEYTAPVSGNDIKHFSEEGDKIYVELINGSRKLMRETLRYVVNVEQGGYIVLEKDNRSITKLLITLNYFDGFIKQYGIEIVRVRIKQICLDSNCTLTFTP